Protein AF-A0A1D3DB61-F1 (afdb_monomer_lite)

Organism: NCBI:txid88456

pLDDT: mean 71.64, std 22.58, range [24.77, 98.19]

Sequence (279 aa):
MCCCFCPSLPCLPRSASSISVDPLRFVQEGCCLSSFFERIVVLTGSQTVAWHWGGGDPVEELVLQRRGDTPLTLKILFFLKHRLPTFGVFGSDVQTFGLPDLPELLRQHLLPPTPVVITHNLRLSGDWLESEHTYDFSLDCIDTTCSGSSNCSAISSAATACCVLGLESWLAAPHQHALSPAQQQKQLALNAEMDTLDSQLTLLLQQIHQRVAQMQLYSALAKDPKEFILKQLESCVPDHQRLLADESCLFEYQDSQRRASFYAKVDDAKCTEMPPLAA

Radius of gyration: 41.64 Å; chains: 1; bounding box: 74×62×134 Å

Structure (mmCIF, N/CA/C/O backbone):
data_AF-A0A1D3DB61-F1
#
_entry.id   AF-A0A1D3DB61-F1
#
loop_
_atom_site.group_PDB
_atom_site.id
_atom_site.type_symbol
_atom_site.label_atom_id
_atom_site.label_alt_id
_atom_site.label_comp_id
_atom_site.label_asym_id
_atom_site.label_entity_id
_atom_site.label_seq_id
_atom_site.pdbx_PDB_ins_code
_atom_site.Cartn_x
_atom_site.Cartn_y
_atom_site.Cartn_z
_atom_site.occupancy
_atom_site.B_iso_or_equiv
_atom_site.auth_seq_id
_atom_site.auth_comp_id
_atom_site.auth_asym_id
_atom_site.auth_atom_id
_atom_site.pdbx_PDB_model_num
ATOM 1 N N . MET A 1 1 ? -26.949 14.647 51.096 1.00 28.41 1 MET A N 1
ATOM 2 C CA . MET A 1 1 ? -26.240 14.792 52.383 1.00 28.41 1 MET A CA 1
ATOM 3 C C . MET A 1 1 ? -25.607 13.448 52.718 1.00 28.41 1 MET A C 1
ATOM 5 O O . MET A 1 1 ? -26.365 12.497 52.800 1.00 28.41 1 MET A O 1
ATOM 9 N N . CYS A 1 2 ? -24.265 13.424 52.798 1.00 25.41 2 CYS A N 1
ATOM 10 C CA . CYS A 1 2 ? -23.367 12.621 53.661 1.00 25.41 2 CYS A CA 1
ATOM 11 C C . CYS A 1 2 ? -23.649 11.108 53.883 1.00 25.41 2 CYS A C 1
ATOM 13 O O . CYS A 1 2 ? -24.760 10.744 54.224 1.00 25.41 2 CYS A O 1
ATOM 15 N N . CYS A 1 3 ? -22.708 10.155 53.783 1.00 25.17 3 CYS A N 1
ATOM 16 C CA . CYS A 1 3 ? -21.246 10.184 53.952 1.00 25.17 3 CYS A CA 1
ATOM 17 C C . CYS A 1 3 ? -20.552 9.050 53.167 1.00 25.17 3 CYS A C 1
ATOM 19 O O . CYS A 1 3 ? -21.015 7.912 53.174 1.00 25.17 3 CYS A O 1
ATOM 21 N N . CYS A 1 4 ? -19.376 9.353 52.612 1.00 28.62 4 CYS A N 1
ATOM 22 C CA . CYS A 1 4 ? -18.302 8.391 52.357 1.00 28.62 4 CYS A CA 1
ATOM 23 C C . CYS A 1 4 ? -17.537 8.136 53.665 1.00 28.62 4 CYS A C 1
ATOM 25 O O . CYS A 1 4 ? -17.252 9.107 54.360 1.00 28.62 4 CYS A O 1
ATOM 27 N N . PHE A 1 5 ? -17.141 6.894 53.966 1.00 25.20 5 PHE A N 1
ATOM 28 C CA . PHE A 1 5 ? -16.010 6.607 54.862 1.00 25.20 5 PHE A CA 1
ATOM 29 C C . PHE A 1 5 ? -15.436 5.201 54.603 1.00 25.20 5 PHE A C 1
ATOM 31 O O . PHE A 1 5 ? -16.050 4.184 54.906 1.00 25.20 5 PHE A O 1
ATOM 38 N N . CYS A 1 6 ? -14.225 5.173 54.057 1.00 29.52 6 CYS A N 1
ATOM 39 C CA . CYS A 1 6 ? -13.190 4.158 54.263 1.00 29.52 6 CYS A CA 1
ATOM 40 C C . CYS A 1 6 ? -11.899 4.978 54.420 1.00 29.52 6 CYS A C 1
ATOM 42 O O . CYS A 1 6 ? -11.745 5.937 53.656 1.00 29.52 6 CYS A O 1
ATOM 44 N N . PRO A 1 7 ? -11.012 4.698 55.397 1.00 39.03 7 PRO A N 1
ATOM 45 C CA . PRO A 1 7 ? -10.079 3.572 55.237 1.00 39.03 7 PRO A CA 1
ATOM 46 C C . PRO A 1 7 ? -9.562 2.934 56.551 1.00 39.03 7 PRO A C 1
ATOM 48 O O . PRO A 1 7 ? -9.529 3.576 57.597 1.00 39.03 7 PRO A O 1
ATOM 51 N N . SER A 1 8 ? -9.082 1.685 56.490 1.00 29.81 8 SER A N 1
ATOM 52 C CA . SER A 1 8 ? -7.768 1.242 57.023 1.00 29.81 8 SER A CA 1
ATOM 53 C C . SER A 1 8 ? -7.642 -0.292 57.046 1.00 29.81 8 SER A C 1
ATOM 55 O O . SER A 1 8 ? -8.418 -0.998 57.679 1.00 29.81 8 SER A O 1
ATOM 57 N N . LEU A 1 9 ? -6.625 -0.786 56.337 1.00 36.16 9 LEU A N 1
ATOM 58 C CA . LEU A 1 9 ? -6.024 -2.123 56.453 1.00 36.16 9 LEU A CA 1
ATOM 59 C C . LEU A 1 9 ? -4.902 -2.084 57.512 1.00 36.16 9 LEU A C 1
ATOM 61 O O . LEU A 1 9 ? -4.342 -1.007 57.739 1.00 36.16 9 LEU A O 1
ATOM 65 N N . PRO A 1 10 ? -4.518 -3.237 58.103 1.00 40.25 10 PRO A N 1
ATOM 66 C CA . PRO A 1 10 ? -3.197 -3.795 57.762 1.00 40.25 10 PRO A CA 1
ATOM 67 C C . PRO A 1 10 ? -3.080 -5.347 57.703 1.00 40.25 10 PRO A C 1
ATOM 69 O O . PRO A 1 10 ? -3.580 -6.062 58.561 1.00 40.25 10 PRO A O 1
ATOM 72 N N . CYS A 1 11 ? -2.339 -5.806 56.679 1.00 31.58 11 CYS A N 1
ATOM 73 C CA . CYS A 1 11 ? -1.291 -6.857 56.592 1.00 31.58 11 CYS A CA 1
ATOM 74 C C . CYS A 1 11 ? -1.447 -8.317 57.136 1.00 31.58 11 CYS A C 1
ATOM 76 O O . CYS A 1 11 ? -1.289 -8.528 58.330 1.00 31.58 11 CYS A O 1
ATOM 78 N N . LEU A 1 12 ? -1.537 -9.291 56.189 1.00 34.53 12 LEU A N 1
ATOM 79 C CA . LEU A 1 12 ? -0.715 -10.530 55.920 1.00 34.53 12 LEU A CA 1
ATOM 80 C C . LEU A 1 12 ? -0.407 -11.574 57.046 1.00 34.53 12 LEU A C 1
ATOM 82 O O . LEU A 1 12 ? -0.256 -11.165 58.189 1.00 34.53 12 LEU A O 1
ATOM 86 N N . PRO A 1 13 ? -0.206 -12.905 56.764 1.00 37.88 13 PRO A N 1
ATOM 87 C CA . PRO A 1 13 ? 0.648 -13.440 55.680 1.00 37.88 13 PRO A CA 1
ATOM 88 C C . PRO A 1 13 ? 0.227 -14.743 54.935 1.00 37.88 13 PRO A C 1
ATOM 90 O O . PRO A 1 13 ? -0.702 -15.457 55.294 1.00 37.88 13 PRO A O 1
ATOM 93 N N . ARG A 1 14 ? 1.010 -15.012 53.872 1.00 35.28 14 ARG A N 1
ATOM 94 C CA . ARG A 1 14 ? 1.163 -16.212 53.015 1.00 35.28 14 ARG A CA 1
ATOM 95 C C . ARG A 1 14 ? 0.829 -17.571 53.655 1.00 35.28 14 ARG A C 1
ATOM 97 O O . ARG A 1 14 ? 1.397 -17.920 54.685 1.00 35.28 14 ARG A O 1
ATOM 104 N N . SER A 1 15 ? 0.149 -18.424 52.883 1.00 33.03 15 SER A N 1
ATOM 105 C CA . SER A 1 15 ? 0.441 -19.863 52.862 1.00 33.03 15 SER A CA 1
ATOM 106 C C . SER A 1 15 ? 0.711 -20.310 51.425 1.00 33.03 15 SER A C 1
ATOM 108 O O . SER A 1 15 ? -0.022 -19.977 50.496 1.00 33.03 15 SER A O 1
ATOM 110 N N . ALA A 1 16 ? 1.848 -20.977 51.259 1.00 30.02 16 ALA A N 1
ATOM 111 C CA . ALA A 1 16 ? 2.237 -21.686 50.058 1.00 30.02 16 ALA A CA 1
ATOM 112 C C . ALA A 1 16 ? 1.655 -23.101 50.127 1.00 30.02 16 ALA A C 1
ATOM 114 O O . ALA A 1 16 ? 1.730 -23.740 51.176 1.00 30.02 16 ALA A O 1
ATOM 115 N N . SER A 1 17 ? 1.149 -23.609 49.010 1.00 33.19 17 SER A N 1
ATOM 116 C CA . SER A 1 17 ? 0.986 -25.044 48.795 1.00 33.19 17 SER A CA 1
ATOM 117 C C . SER A 1 17 ? 1.621 -25.419 47.460 1.00 33.19 17 SER A C 1
ATOM 119 O O . SER A 1 17 ? 1.396 -24.794 46.426 1.00 33.19 17 SER A O 1
ATOM 121 N N . SER A 1 18 ? 2.502 -26.412 47.528 1.00 28.56 18 SER A N 1
ATOM 122 C CA . SER A 1 18 ? 3.308 -26.929 46.431 1.00 28.56 18 SER A CA 1
ATOM 123 C C . SER A 1 18 ? 2.811 -28.313 45.994 1.00 28.56 18 SER A C 1
ATOM 125 O O . SER A 1 18 ? 2.742 -29.214 46.825 1.00 28.56 18 SER A O 1
ATOM 127 N N . ILE A 1 19 ? 2.599 -28.440 44.678 1.00 28.47 19 ILE A N 1
ATOM 128 C CA . ILE A 1 19 ? 2.886 -29.573 43.769 1.00 28.47 19 ILE A CA 1
ATOM 129 C C . ILE A 1 19 ? 2.005 -30.843 43.836 1.00 28.47 19 ILE A C 1
ATOM 131 O O . ILE A 1 19 ? 2.111 -31.660 44.742 1.00 28.47 19 ILE A O 1
ATOM 135 N N . SER A 1 20 ? 1.302 -31.097 42.723 1.00 24.77 20 SER A N 1
ATOM 136 C CA . SER A 1 20 ? 1.279 -32.400 42.039 1.00 24.77 20 SER A CA 1
ATOM 137 C C . SER A 1 20 ? 1.387 -32.162 40.529 1.00 24.77 20 SER A C 1
ATOM 139 O O . SER A 1 20 ? 0.818 -31.207 40.006 1.00 24.77 20 SER A O 1
ATOM 141 N N . VAL A 1 21 ? 2.185 -32.995 39.867 1.00 31.47 21 VAL A N 1
ATOM 142 C CA . VAL A 1 21 ? 2.639 -32.880 38.479 1.00 31.47 21 VAL A CA 1
ATOM 143 C C . VAL A 1 21 ? 1.750 -33.754 37.600 1.00 31.47 21 VAL A C 1
ATOM 145 O O . VAL A 1 21 ? 1.751 -34.966 37.781 1.00 31.47 21 VAL A O 1
ATOM 148 N N . ASP A 1 22 ? 1.067 -33.153 36.627 1.00 26.42 22 ASP A N 1
ATOM 149 C CA . ASP A 1 22 ? 0.618 -33.838 35.411 1.00 26.42 22 ASP A CA 1
ATOM 150 C C . ASP A 1 22 ? 1.367 -33.213 34.221 1.00 26.42 22 ASP A C 1
ATOM 152 O O . ASP A 1 22 ? 1.328 -31.988 34.051 1.00 26.42 22 ASP A O 1
ATOM 156 N N . PRO A 1 23 ? 2.096 -33.995 33.404 1.00 37.56 23 PRO A N 1
ATOM 157 C CA . PRO A 1 23 ? 2.808 -33.466 32.255 1.00 37.56 23 PRO A CA 1
ATOM 158 C C . PRO A 1 23 ? 1.846 -33.349 31.064 1.00 37.56 23 PRO A C 1
ATOM 160 O O . PRO A 1 23 ? 1.081 -34.268 30.787 1.00 37.56 23 PRO A O 1
ATOM 163 N N . LEU A 1 24 ? 1.965 -32.242 30.322 1.00 30.02 24 LEU A N 1
ATOM 164 C CA . LEU A 1 24 ? 1.211 -31.863 29.110 1.00 30.02 24 LEU A CA 1
ATOM 165 C C . LEU A 1 24 ? -0.055 -31.017 29.330 1.00 30.02 24 LEU A C 1
ATOM 167 O O . LEU A 1 24 ? -1.119 -31.290 28.780 1.00 30.02 24 LEU A O 1
ATOM 171 N N . ARG A 1 25 ? 0.091 -29.883 30.018 1.00 30.16 25 ARG A N 1
ATOM 172 C CA . ARG A 1 25 ? -0.643 -28.670 29.634 1.00 30.16 25 ARG A CA 1
ATOM 173 C C . ARG A 1 25 ? 0.356 -27.537 29.471 1.00 30.16 25 ARG A C 1
ATOM 175 O O . ARG A 1 25 ? 1.071 -27.203 30.409 1.00 30.16 25 ARG A O 1
ATOM 182 N N . PHE A 1 26 ? 0.423 -26.976 28.268 1.00 27.23 26 PHE A N 1
ATOM 183 C CA . PHE A 1 26 ? 1.049 -25.679 28.052 1.00 27.23 26 PHE A CA 1
ATOM 184 C C . PHE A 1 26 ? 0.261 -24.661 28.884 1.00 27.23 26 PHE A C 1
ATOM 186 O O . PHE A 1 26 ? -0.834 -24.256 28.505 1.00 27.23 26 PHE A O 1
ATOM 193 N N . VAL A 1 27 ? 0.775 -24.305 30.061 1.00 31.30 27 VAL A N 1
ATOM 194 C CA . VAL A 1 27 ? 0.292 -23.148 30.815 1.00 31.30 27 VAL A CA 1
ATOM 195 C C . VAL A 1 27 ? 0.851 -21.931 30.093 1.00 31.30 27 VAL A C 1
ATOM 197 O O . VAL A 1 27 ? 2.001 -21.551 30.291 1.00 31.30 27 VAL A O 1
ATOM 200 N N . GLN A 1 28 ? 0.063 -21.382 29.172 1.00 39.03 28 GLN A N 1
ATOM 201 C CA . GLN A 1 28 ? 0.363 -20.102 28.549 1.00 39.03 28 GLN A CA 1
ATOM 202 C C . GLN A 1 28 ? 0.063 -19.025 29.598 1.00 39.03 28 GLN A C 1
ATOM 204 O O . GLN A 1 28 ? -1.094 -18.759 29.918 1.00 39.03 28 GLN A O 1
ATOM 209 N N . GLU A 1 29 ? 1.110 -18.483 30.219 1.00 40.78 29 GLU A N 1
ATOM 210 C CA . GLU A 1 29 ? 0.988 -17.385 31.176 1.00 40.78 29 GLU A CA 1
ATOM 211 C C . GLU A 1 29 ? 0.271 -16.187 30.522 1.00 40.78 29 GLU A C 1
ATOM 213 O O . GLU A 1 29 ? 0.737 -15.636 29.526 1.00 40.78 29 GLU A O 1
ATOM 218 N N . GLY A 1 30 ? -0.863 -15.783 31.106 1.00 53.12 30 GLY A N 1
ATOM 219 C CA . GLY A 1 30 ? -1.390 -14.417 31.028 1.00 53.12 30 GLY A CA 1
ATOM 220 C C . GLY A 1 30 ? -2.004 -13.972 29.699 1.00 53.12 30 GLY A C 1
ATOM 221 O O . GLY A 1 30 ? -1.643 -12.917 29.179 1.00 53.12 30 GLY A O 1
ATOM 222 N N . CYS A 1 31 ? -2.961 -14.715 29.140 1.00 60.62 31 CYS A N 1
ATOM 223 C CA . CYS A 1 31 ? -3.739 -14.191 28.019 1.00 60.62 31 CYS A CA 1
ATOM 224 C C . CYS A 1 31 ? -4.863 -13.256 28.505 1.00 60.62 31 CYS A C 1
ATOM 226 O O . CYS A 1 31 ? -5.886 -13.705 29.014 1.00 60.62 31 CYS A O 1
ATOM 228 N N . CYS A 1 32 ? -4.685 -11.948 28.331 1.00 80.12 32 CYS A N 1
ATOM 229 C CA . CYS A 1 32 ? -5.669 -10.935 28.722 1.00 80.12 32 CYS A CA 1
ATOM 230 C C . CYS A 1 32 ? -6.817 -10.829 27.695 1.00 80.12 32 CYS A C 1
ATOM 232 O O . CYS A 1 32 ? -6.616 -11.094 26.508 1.00 80.12 32 CYS A O 1
ATOM 234 N N . LEU A 1 33 ? -8.011 -10.375 28.101 1.00 80.38 33 LEU A N 1
ATOM 235 C CA . LEU A 1 33 ? -9.154 -10.170 27.189 1.00 80.38 33 LEU A CA 1
ATOM 236 C C . LEU A 1 33 ? -8.797 -9.242 26.022 1.00 80.38 33 LEU A C 1
ATOM 238 O O . LEU A 1 33 ? -9.210 -9.474 24.884 1.00 80.38 33 LEU A O 1
ATOM 242 N N . SER A 1 34 ? -7.981 -8.222 26.292 1.00 80.62 34 SER A N 1
ATOM 243 C CA . SER A 1 34 ? -7.477 -7.270 25.294 1.00 80.62 34 SER A CA 1
ATOM 244 C C . SER A 1 34 ? -6.553 -7.883 24.235 1.00 80.62 34 SER A C 1
ATOM 246 O O . SER A 1 34 ? -6.297 -7.254 23.203 1.00 80.62 34 SER A O 1
ATOM 248 N N . SER A 1 35 ? -6.054 -9.102 24.456 1.00 82.12 35 SER A N 1
ATOM 249 C CA . SER A 1 35 ? -5.249 -9.832 23.475 1.00 82.12 35 SER A CA 1
ATOM 250 C C . SER A 1 35 ? -6.108 -10.429 22.361 1.00 82.12 35 SER A C 1
ATOM 252 O O . SER A 1 35 ? -5.662 -10.475 21.215 1.00 82.12 35 SER A O 1
ATOM 254 N N . PHE A 1 36 ? -7.343 -10.831 22.672 1.00 83.69 36 PHE A N 1
ATOM 255 C CA . PHE A 1 36 ? -8.209 -11.567 21.746 1.00 83.69 36 PHE A CA 1
ATOM 256 C C . PHE A 1 36 ? -9.349 -10.737 21.179 1.00 83.69 36 PHE A C 1
ATOM 258 O O . PHE A 1 36 ? -9.729 -10.928 20.024 1.00 83.69 36 PHE A O 1
ATOM 265 N N . PHE A 1 37 ? -9.902 -9.823 21.974 1.00 87.75 37 PHE A N 1
ATOM 266 C CA . PHE A 1 37 ? -11.098 -9.083 21.604 1.00 87.75 37 PHE A CA 1
ATOM 267 C C . PHE A 1 37 ? -10.766 -7.624 21.322 1.00 87.75 37 PHE A C 1
ATOM 269 O O . PHE A 1 37 ? -10.153 -6.928 22.128 1.00 87.75 37 PHE A O 1
ATOM 276 N N . GLU A 1 38 ? -11.209 -7.150 20.164 1.00 88.44 38 GLU A N 1
ATOM 277 C CA . GLU A 1 38 ? -11.140 -5.738 19.797 1.00 88.44 38 GLU A CA 1
ATOM 278 C C . GLU A 1 38 ? -12.285 -4.954 20.444 1.00 88.44 38 GLU A C 1
ATOM 280 O O . GLU A 1 38 ? -12.107 -3.832 20.925 1.00 88.44 38 GLU A O 1
ATOM 285 N N . ARG A 1 39 ? -13.470 -5.571 20.486 1.00 92.62 39 ARG A N 1
ATOM 286 C CA . ARG A 1 39 ? -14.687 -4.954 21.005 1.00 92.62 39 ARG A CA 1
ATOM 287 C C . ARG A 1 39 ? -15.593 -6.002 21.641 1.00 92.62 39 ARG A C 1
ATOM 289 O O . ARG A 1 39 ? -15.758 -7.095 21.109 1.00 92.62 39 ARG A O 1
ATOM 296 N N . ILE A 1 40 ? -16.234 -5.647 22.748 1.00 93.81 40 ILE A N 1
ATOM 297 C CA . ILE A 1 40 ? -17.274 -6.456 23.392 1.00 93.81 40 ILE A CA 1
ATOM 298 C C . ILE A 1 40 ? -18.519 -5.586 23.508 1.00 93.81 40 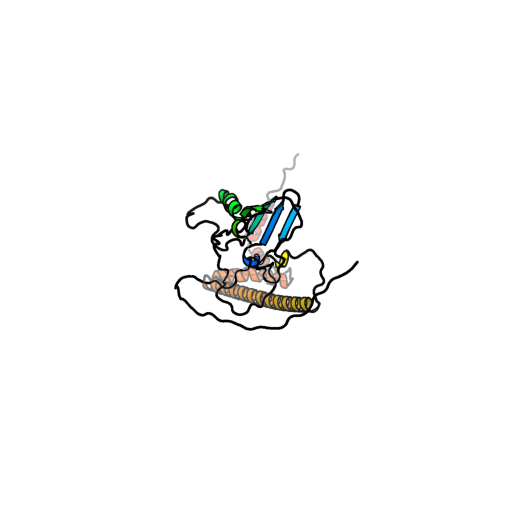ILE A C 1
ATOM 300 O O . ILE A 1 40 ? -18.458 -4.480 24.040 1.00 93.81 40 ILE A O 1
ATOM 304 N N . VAL A 1 41 ? -19.650 -6.058 22.989 1.00 96.06 41 VAL A N 1
ATOM 305 C CA . VAL A 1 41 ? -20.919 -5.323 23.035 1.00 96.06 41 VAL A CA 1
ATOM 306 C C . VAL A 1 41 ? -21.949 -6.142 23.790 1.00 96.06 41 VAL A C 1
ATOM 308 O O . VAL A 1 41 ? -22.264 -7.261 23.403 1.00 96.06 41 VAL A O 1
ATOM 311 N N . VAL A 1 42 ? -22.504 -5.571 24.851 1.00 96.19 42 VAL A N 1
ATOM 312 C CA . VAL A 1 42 ? -23.597 -6.155 25.624 1.00 96.19 42 VAL A CA 1
ATOM 313 C C . VAL A 1 42 ? -24.879 -5.418 25.274 1.00 96.19 42 VAL A C 1
ATOM 315 O O . VAL A 1 42 ? -25.048 -4.233 25.570 1.00 96.19 42 VAL A O 1
ATOM 318 N N . LEU A 1 43 ? -25.785 -6.136 24.623 1.00 96.00 43 LEU A N 1
ATOM 319 C CA . LEU A 1 43 ? -27.111 -5.666 24.270 1.00 96.00 43 LEU A CA 1
ATOM 320 C C . LEU A 1 43 ? -28.117 -6.153 25.300 1.00 96.00 43 LEU A C 1
ATOM 322 O O . LEU A 1 43 ? -28.206 -7.338 25.628 1.00 96.00 43 LEU A O 1
ATOM 326 N N . THR A 1 44 ? -28.930 -5.215 25.746 1.00 92.44 44 THR A N 1
ATOM 327 C CA . THR A 1 44 ? -30.141 -5.451 26.517 1.00 92.44 44 THR A CA 1
ATOM 328 C C . THR A 1 44 ? -31.316 -4.901 25.718 1.00 92.44 44 THR A C 1
ATOM 330 O O . THR A 1 44 ? -31.119 -4.059 24.843 1.00 92.44 44 THR A O 1
ATOM 333 N N . GLY A 1 45 ? -32.547 -5.335 26.004 1.00 88.06 45 GLY A N 1
ATOM 334 C CA . GLY A 1 45 ? -33.723 -4.890 25.241 1.00 88.06 45 GLY A CA 1
ATOM 335 C C . GLY A 1 45 ? -33.895 -3.364 25.131 1.00 88.06 45 GLY A C 1
ATOM 336 O O . GLY A 1 45 ? -34.540 -2.904 24.196 1.00 88.06 45 GLY A O 1
ATOM 337 N N . SER A 1 46 ? -33.309 -2.581 26.045 1.00 89.50 46 SER A N 1
ATOM 338 C CA . SER A 1 46 ? -33.405 -1.113 26.070 1.00 89.50 46 SER A CA 1
ATOM 339 C C . SER A 1 46 ? -32.067 -0.366 26.088 1.00 89.50 46 SER A C 1
ATOM 341 O O . SER A 1 46 ? -32.051 0.843 25.873 1.00 89.50 46 SER A O 1
ATOM 343 N N . GLN A 1 47 ? -30.947 -1.037 26.362 1.00 92.94 47 GLN A N 1
ATOM 344 C CA . GLN A 1 47 ? -29.634 -0.404 26.537 1.00 92.94 47 GLN A CA 1
ATOM 345 C C . GLN A 1 47 ? -28.543 -1.190 25.819 1.00 92.94 47 GLN A C 1
ATOM 347 O O . GLN A 1 47 ? -28.587 -2.418 25.746 1.00 92.94 47 GLN A O 1
ATOM 352 N N . THR A 1 48 ? -27.533 -0.475 25.339 1.00 95.38 48 THR A N 1
ATOM 353 C CA . THR A 1 48 ? -26.334 -1.051 24.729 1.00 95.38 48 THR A CA 1
ATOM 354 C C . THR A 1 48 ? -25.116 -0.545 25.479 1.00 95.38 48 THR A C 1
ATOM 356 O O . THR A 1 48 ? -24.959 0.662 25.652 1.00 95.38 48 THR A O 1
ATOM 359 N N . VAL A 1 49 ? -24.256 -1.463 25.911 1.00 95.50 49 VAL A N 1
ATOM 360 C CA . VAL A 1 49 ? -22.954 -1.149 26.500 1.00 95.50 49 VAL A CA 1
ATOM 361 C C . VAL A 1 49 ? -21.885 -1.706 25.576 1.00 95.50 49 VAL A C 1
ATOM 363 O O . VAL A 1 49 ? -21.933 -2.878 25.217 1.00 95.50 49 VAL A O 1
ATOM 366 N N . ALA A 1 50 ? -20.932 -0.874 25.172 1.00 94.88 50 ALA A N 1
ATOM 367 C CA . ALA A 1 50 ? -19.831 -1.284 24.314 1.00 94.88 50 ALA A CA 1
ATOM 368 C C . ALA A 1 50 ? -18.501 -0.988 25.006 1.00 94.88 50 ALA A C 1
ATOM 370 O O . ALA A 1 50 ? -18.245 0.141 25.418 1.00 94.88 50 ALA A O 1
ATOM 371 N N . TRP A 1 51 ? -17.661 -2.010 25.108 1.00 94.19 51 TRP A N 1
ATOM 372 C CA . TRP A 1 51 ? -16.259 -1.893 25.470 1.00 94.19 51 TRP A CA 1
ATOM 373 C C . TRP A 1 51 ? -15.418 -2.002 24.202 1.00 94.19 51 TRP A C 1
ATOM 375 O O . TRP A 1 51 ? -15.642 -2.899 23.389 1.00 94.19 51 TRP A O 1
ATOM 385 N N . HIS A 1 52 ? -14.465 -1.092 24.034 1.00 90.69 52 HIS A N 1
ATOM 386 C CA . HIS A 1 52 ? -13.529 -1.080 22.916 1.00 90.69 52 HIS A CA 1
ATOM 387 C C . HIS A 1 52 ? -12.107 -1.039 23.460 1.00 90.69 52 HIS A C 1
ATOM 389 O O . HIS A 1 52 ? -11.817 -0.272 24.381 1.00 90.69 52 HIS A O 1
ATOM 395 N N . TRP A 1 53 ? -11.209 -1.816 22.864 1.00 85.81 53 TRP A N 1
ATOM 396 C CA . TRP A 1 53 ? -9.798 -1.737 23.200 1.00 85.81 53 TRP A CA 1
ATOM 397 C C . TRP A 1 53 ? -9.191 -0.419 22.696 1.00 85.81 53 TRP A C 1
ATOM 399 O O . TRP A 1 53 ? -9.148 -0.169 21.495 1.00 85.81 53 TRP A O 1
ATOM 409 N N . GLY A 1 54 ? -8.742 0.444 23.610 1.00 81.31 54 GLY A N 1
ATOM 410 C CA . GLY A 1 54 ? -8.187 1.768 23.291 1.00 81.31 54 GLY A CA 1
ATOM 411 C C . GLY A 1 54 ? -6.656 1.855 23.260 1.00 81.31 54 GLY A C 1
ATOM 412 O O . GLY A 1 54 ? -6.133 2.955 23.123 1.00 81.31 54 GLY A O 1
ATOM 413 N N . GLY A 1 55 ? -5.935 0.737 23.416 1.00 74.50 55 GLY A N 1
ATOM 414 C CA . GLY A 1 55 ? -4.464 0.731 23.445 1.00 74.50 55 GLY A CA 1
ATOM 415 C C . GLY A 1 55 ? -3.843 1.087 24.803 1.00 74.50 55 GLY A C 1
ATOM 416 O O . GLY A 1 55 ? -2.928 1.904 24.854 1.00 74.50 55 GLY A O 1
ATOM 417 N N . GLY A 1 56 ? -4.337 0.485 25.893 1.00 77.00 56 GLY A N 1
ATOM 418 C CA . GLY A 1 56 ? -3.858 0.710 27.266 1.00 77.00 56 GLY A CA 1
ATOM 419 C C . GLY A 1 56 ? -3.175 -0.506 27.903 1.00 77.00 56 GLY A C 1
ATOM 420 O O . GLY A 1 56 ? -2.623 -1.357 27.203 1.00 77.00 56 GLY A O 1
ATOM 421 N N . ASP A 1 57 ? -3.234 -0.579 29.234 1.00 78.50 57 ASP A N 1
ATOM 422 C CA . ASP A 1 57 ? -2.811 -1.750 30.007 1.00 78.50 57 ASP A CA 1
ATOM 423 C C . ASP A 1 57 ? -3.743 -2.945 29.754 1.00 78.50 57 ASP A C 1
ATOM 425 O O . ASP A 1 57 ? -4.938 -2.750 29.497 1.00 78.50 57 ASP A O 1
ATOM 429 N N . PRO A 1 58 ? -3.221 -4.183 29.795 1.00 84.00 58 PRO A N 1
ATOM 430 C CA . PRO A 1 58 ? -4.022 -5.372 29.561 1.00 84.00 58 PRO A CA 1
ATOM 431 C C . PRO A 1 58 ? -5.226 -5.444 30.504 1.00 84.00 58 PRO A C 1
ATOM 433 O O . PRO A 1 58 ? -5.103 -5.257 31.712 1.00 84.00 58 PRO A O 1
ATOM 436 N N . VAL A 1 59 ? -6.393 -5.745 29.938 1.00 85.06 59 VAL A N 1
ATOM 437 C CA . VAL A 1 59 ? -7.630 -5.936 30.703 1.00 85.06 59 VAL A CA 1
ATOM 438 C C . VAL A 1 59 ? -7.908 -7.428 30.775 1.00 85.06 59 VAL A C 1
ATOM 440 O O . VAL A 1 59 ? -8.028 -8.076 29.738 1.00 85.06 59 VAL A O 1
ATOM 443 N N . GLU A 1 60 ? -7.997 -7.972 31.985 1.00 87.56 60 GLU A N 1
ATOM 444 C CA . GLU A 1 60 ? -8.282 -9.395 32.224 1.00 87.56 60 GLU A CA 1
ATOM 445 C C . GLU A 1 60 ? -9.768 -9.666 32.477 1.00 87.56 60 GLU A C 1
ATOM 447 O O . GLU A 1 60 ? -10.257 -10.741 32.148 1.00 87.56 60 GLU A O 1
ATOM 452 N N . GLU A 1 61 ? -10.503 -8.682 33.002 1.00 88.62 61 GLU A N 1
ATOM 453 C CA . GLU A 1 61 ? -11.904 -8.841 33.389 1.00 88.62 61 GLU A CA 1
ATOM 454 C C . GLU A 1 61 ? -12.739 -7.615 32.996 1.00 88.62 61 GLU A C 1
ATOM 456 O O . GLU A 1 61 ? -12.308 -6.468 33.144 1.00 88.62 61 GLU A O 1
ATOM 461 N N . LEU A 1 62 ? -13.962 -7.858 32.513 1.00 89.12 62 LEU A N 1
ATOM 462 C CA . LEU A 1 62 ? -14.964 -6.826 32.260 1.00 89.12 62 LEU A CA 1
ATOM 463 C C . LEU A 1 62 ? -16.146 -7.011 33.218 1.00 89.12 62 LEU A C 1
ATOM 465 O O . LEU A 1 62 ? -16.981 -7.892 33.024 1.00 89.12 62 LEU A O 1
ATOM 469 N N . VAL A 1 63 ? -16.244 -6.136 34.219 1.00 91.19 63 VAL A N 1
ATOM 470 C CA . VAL A 1 63 ? -17.322 -6.169 35.216 1.00 91.19 63 VAL A CA 1
ATOM 471 C C . VAL A 1 63 ? -18.401 -5.146 34.866 1.00 91.19 63 VAL A C 1
ATOM 473 O O . VAL A 1 63 ? -18.135 -3.949 34.755 1.00 91.19 63 VAL A O 1
ATOM 476 N N . LEU A 1 64 ? -19.644 -5.612 34.733 1.00 90.69 64 LEU A N 1
ATOM 477 C CA . LEU A 1 64 ? -20.815 -4.770 34.489 1.00 90.69 64 LEU A CA 1
ATOM 478 C C . LEU A 1 64 ? -21.762 -4.841 35.684 1.00 90.69 64 LEU A C 1
ATOM 480 O O . LEU A 1 64 ? -22.313 -5.895 35.991 1.00 90.69 64 LEU A O 1
ATOM 484 N N . GLN A 1 65 ? -21.986 -3.703 36.339 1.00 90.75 65 GLN A N 1
ATOM 485 C CA . GLN A 1 65 ? -22.926 -3.594 37.452 1.00 90.75 65 GLN A CA 1
ATOM 486 C C . GLN A 1 65 ? -24.152 -2.784 37.032 1.00 90.75 65 GLN A C 1
ATOM 488 O O . GLN A 1 65 ? -24.037 -1.679 36.502 1.00 90.75 65 GLN A O 1
ATOM 493 N N . ARG A 1 66 ? -25.344 -3.328 37.295 1.00 86.56 66 ARG A N 1
ATOM 494 C CA . ARG A 1 66 ? -26.629 -2.668 37.036 1.00 86.56 66 ARG A CA 1
ATOM 495 C C . ARG A 1 66 ? -27.491 -2.703 38.289 1.00 86.56 66 ARG A C 1
ATOM 497 O O . ARG A 1 66 ? -27.517 -3.699 39.002 1.00 86.56 66 ARG A O 1
ATOM 504 N N . ARG A 1 67 ? -28.275 -1.645 38.503 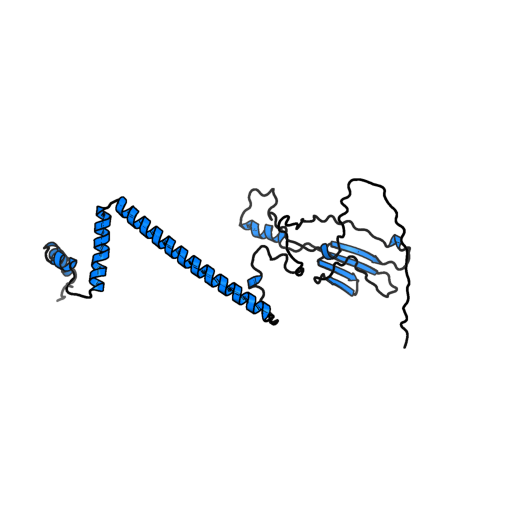1.00 91.25 67 ARG A N 1
ATOM 505 C CA . ARG A 1 67 ? -29.373 -1.638 39.472 1.00 91.25 67 ARG A CA 1
ATOM 506 C C . ARG A 1 67 ? -30.688 -1.952 38.759 1.00 91.25 67 ARG A C 1
ATOM 508 O O . ARG A 1 67 ? -31.067 -1.238 37.836 1.00 91.25 67 ARG A O 1
ATOM 515 N N . GLY A 1 68 ? -31.371 -3.012 39.173 1.00 88.25 68 GLY A N 1
ATOM 516 C CA . GLY A 1 68 ? -32.682 -3.388 38.648 1.00 88.25 68 GLY A CA 1
ATOM 517 C C . GLY A 1 68 ? -33.213 -4.649 39.321 1.00 88.25 68 GLY A C 1
ATOM 518 O O . GLY A 1 68 ? -32.440 -5.446 39.838 1.00 88.25 68 GLY A O 1
ATOM 519 N N . ASP A 1 69 ? -34.528 -4.803 39.303 1.00 91.88 69 ASP A N 1
ATOM 520 C CA . ASP A 1 69 ? -35.314 -5.845 39.975 1.00 91.88 69 ASP A CA 1
ATOM 521 C C . ASP A 1 69 ? -36.092 -6.723 38.983 1.00 91.88 69 ASP A C 1
ATOM 523 O O . ASP A 1 69 ? -36.979 -7.483 39.362 1.00 91.88 69 ASP A O 1
ATOM 527 N N . THR A 1 70 ? -35.747 -6.638 37.697 1.00 92.31 70 THR A N 1
ATOM 528 C CA . THR A 1 70 ? -36.352 -7.432 36.624 1.00 92.31 70 THR A CA 1
ATOM 529 C C . THR A 1 70 ? -35.318 -8.357 35.976 1.00 92.31 70 THR A C 1
ATOM 531 O O . THR A 1 70 ? -34.201 -7.903 35.686 1.00 92.31 70 THR A O 1
ATOM 534 N N . PRO A 1 71 ? -35.660 -9.644 35.750 1.00 90.88 71 PRO A N 1
ATOM 535 C CA . PRO A 1 71 ? -34.799 -10.564 35.019 1.00 90.88 71 PRO A CA 1
ATOM 536 C C . PRO A 1 71 ? -34.658 -10.093 33.571 1.00 90.88 71 PRO A C 1
ATOM 538 O O . PRO A 1 71 ? -35.556 -9.454 33.016 1.00 90.88 71 PRO A O 1
ATOM 541 N N . LEU A 1 72 ? -33.513 -10.380 32.959 1.00 93.00 72 LEU A N 1
ATOM 542 C CA . LEU A 1 72 ? -33.145 -9.775 31.683 1.00 93.00 72 LEU A CA 1
ATOM 543 C C . LEU A 1 72 ? -32.350 -10.749 30.822 1.00 93.00 72 LEU A C 1
ATOM 545 O O . LEU A 1 72 ? -31.382 -11.346 31.282 1.00 93.00 72 LEU A O 1
ATOM 549 N N . THR A 1 73 ? -32.708 -10.847 29.548 1.00 94.06 73 THR A N 1
ATOM 550 C CA . THR A 1 73 ? -31.905 -11.566 28.559 1.00 94.06 73 THR A CA 1
ATOM 551 C C . THR A 1 73 ? -30.880 -10.617 27.943 1.00 94.06 73 THR A C 1
ATOM 553 O O . THR A 1 73 ? -31.237 -9.621 27.310 1.00 94.06 73 THR A O 1
ATOM 556 N N . LEU A 1 74 ? -29.605 -10.932 28.137 1.00 94.81 74 LEU A N 1
ATOM 557 C CA . LEU A 1 74 ? -28.459 -10.268 27.536 1.00 94.81 74 LEU A CA 1
ATOM 558 C C . LEU A 1 74 ? -28.070 -10.967 26.237 1.00 94.81 74 LEU A C 1
ATOM 560 O O . LEU A 1 74 ? -28.012 -12.195 26.179 1.00 94.81 74 LEU A O 1
ATOM 564 N N . LYS A 1 75 ? -27.719 -10.183 25.218 1.00 96.81 75 LYS A N 1
ATOM 565 C CA . LYS A 1 75 ? -26.956 -10.668 24.064 1.00 96.81 75 LYS A CA 1
ATOM 566 C C . LYS A 1 75 ? -25.570 -10.048 24.101 1.00 96.81 75 LYS A C 1
ATOM 568 O O . LYS A 1 75 ? -25.441 -8.831 24.018 1.00 96.81 75 LYS A O 1
ATOM 573 N N . ILE A 1 76 ? -24.549 -10.879 24.233 1.00 95.94 76 ILE A N 1
ATOM 574 C CA . ILE A 1 76 ? -23.151 -10.472 24.310 1.00 95.94 76 ILE A CA 1
ATOM 575 C C . ILE A 1 76 ? -22.499 -10.799 22.969 1.00 95.94 76 ILE A C 1
ATOM 577 O O . ILE A 1 76 ? -22.565 -11.936 22.510 1.00 95.94 76 ILE A O 1
ATOM 581 N N . LEU A 1 77 ? -21.907 -9.795 22.331 1.00 96.06 77 LEU A N 1
ATOM 582 C CA . LEU A 1 77 ? -21.204 -9.914 21.063 1.00 96.06 77 LEU A CA 1
ATOM 583 C C . LEU A 1 77 ? -19.714 -9.700 21.296 1.00 96.06 77 LEU A C 1
ATOM 585 O O . LEU A 1 77 ? -19.300 -8.617 21.715 1.00 96.06 77 LEU A O 1
ATOM 589 N N . PHE A 1 78 ? -18.921 -10.711 20.974 1.00 93.69 78 PHE A N 1
ATOM 590 C CA . PHE A 1 78 ? -17.467 -10.669 21.033 1.00 93.69 78 PHE A CA 1
ATOM 591 C C . PHE A 1 78 ? -16.907 -10.450 19.630 1.00 93.69 78 PHE A C 1
ATOM 593 O O . PHE A 1 78 ? -17.060 -11.297 18.750 1.00 93.69 78 PHE A O 1
ATOM 600 N N . PHE A 1 79 ? -16.261 -9.308 19.412 1.00 91.75 79 PHE A N 1
ATOM 601 C CA . PHE A 1 79 ? -15.541 -9.014 18.179 1.00 9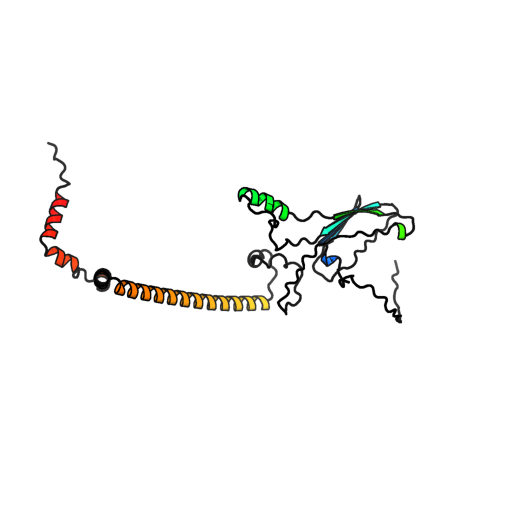1.75 79 PHE A CA 1
ATOM 602 C C . PHE A 1 79 ? -14.082 -9.409 18.377 1.00 91.75 79 PHE A C 1
ATOM 604 O O . PHE A 1 79 ? -13.356 -8.779 19.150 1.00 91.75 79 PHE A O 1
ATOM 611 N N . LEU A 1 80 ? -13.678 -10.478 17.698 1.00 87.94 80 LEU A N 1
ATOM 612 C CA . LEU A 1 80 ? -12.301 -10.952 17.697 1.00 87.94 80 LEU A CA 1
ATOM 613 C C . LEU A 1 80 ? -11.410 -9.942 16.981 1.00 87.94 80 LEU A C 1
ATOM 615 O O . LEU A 1 80 ? -11.792 -9.378 15.956 1.00 87.94 80 LEU A O 1
ATOM 619 N N . LYS A 1 81 ? -10.207 -9.746 17.513 1.00 80.88 81 LYS A N 1
ATOM 620 C CA . LYS A 1 81 ? -9.176 -8.923 16.898 1.00 80.88 81 LYS A CA 1
ATOM 621 C C . LYS A 1 81 ? -8.698 -9.612 15.627 1.00 80.88 81 LYS A C 1
ATOM 623 O O . LYS A 1 81 ? -7.851 -10.503 15.663 1.00 80.88 81 LYS A O 1
ATOM 628 N N . HIS A 1 82 ? -9.268 -9.220 14.495 1.00 70.94 82 HIS A N 1
ATOM 629 C CA . HIS A 1 82 ? -8.904 -9.816 13.224 1.00 70.94 82 HIS A CA 1
ATOM 630 C C . HIS A 1 82 ? -7.549 -9.286 12.768 1.00 70.94 82 HIS A C 1
ATOM 632 O O . HIS A 1 82 ? -7.398 -8.113 12.431 1.00 70.94 82 HIS A O 1
ATOM 638 N N . ARG A 1 83 ? -6.553 -10.168 12.730 1.00 66.75 83 ARG A N 1
ATOM 639 C CA . ARG A 1 83 ? -5.374 -9.964 11.893 1.00 66.75 83 ARG A CA 1
ATOM 640 C C . ARG A 1 83 ? -5.576 -10.762 10.619 1.00 66.75 83 ARG A C 1
ATOM 642 O O . ARG A 1 83 ? -5.868 -11.955 10.694 1.00 66.75 83 ARG A O 1
ATOM 649 N N . LEU A 1 84 ? -5.454 -10.097 9.474 1.00 60.66 84 LEU A N 1
ATOM 650 C CA . LEU A 1 84 ? -5.408 -10.795 8.197 1.00 60.66 84 LEU A CA 1
ATOM 651 C C . LEU A 1 84 ? -4.209 -11.753 8.247 1.00 60.66 84 LEU A C 1
ATOM 653 O O . LEU A 1 84 ? -3.106 -11.307 8.588 1.00 60.66 84 LEU A O 1
ATOM 657 N N . PRO A 1 85 ? -4.406 -13.052 7.980 1.00 57.06 85 PRO A N 1
ATOM 658 C CA . PRO A 1 85 ? -3.292 -13.979 7.913 1.00 57.06 85 PRO A CA 1
ATOM 659 C C . PRO A 1 85 ? -2.298 -13.489 6.856 1.00 57.06 85 PRO A C 1
ATOM 661 O O . PRO A 1 85 ? -2.677 -13.123 5.747 1.00 57.06 85 PRO A O 1
ATOM 664 N N . THR A 1 86 ? -1.013 -13.465 7.205 1.00 56.50 86 THR A N 1
ATOM 665 C CA . THR A 1 86 ? 0.077 -13.119 6.278 1.00 56.50 86 THR A CA 1
ATOM 666 C C . THR A 1 86 ? 0.471 -14.289 5.369 1.00 56.50 86 THR A C 1
ATOM 668 O O . THR A 1 86 ? 1.369 -14.148 4.541 1.00 56.50 86 THR A O 1
ATOM 671 N N . PHE A 1 87 ? -0.185 -15.444 5.512 1.00 55.38 87 PHE A N 1
ATOM 672 C CA . PHE A 1 87 ? 0.031 -16.639 4.700 1.00 55.38 87 PHE A CA 1
ATOM 673 C C . PHE A 1 87 ? -1.002 -16.763 3.573 1.00 55.38 87 PHE A C 1
ATOM 675 O O . PHE A 1 87 ? -2.045 -16.113 3.597 1.00 55.38 87 PHE A O 1
ATOM 682 N N . GLY A 1 88 ? -0.660 -17.574 2.565 1.00 56.47 88 GLY A N 1
ATOM 683 C CA . GLY A 1 88 ? -1.347 -17.693 1.278 1.00 56.47 88 GLY A CA 1
ATOM 684 C C . GLY A 1 88 ? -2.870 -17.628 1.377 1.00 56.47 88 GLY A C 1
ATOM 685 O O . GLY A 1 88 ? -3.506 -18.537 1.896 1.00 56.47 88 GLY A O 1
ATOM 686 N N . VAL A 1 89 ? -3.435 -16.545 0.837 1.00 59.38 89 VAL A N 1
ATOM 687 C CA . VAL A 1 89 ? -4.885 -16.278 0.775 1.00 59.38 89 VAL A CA 1
ATOM 688 C C . VAL A 1 89 ? -5.628 -17.362 -0.018 1.00 59.38 89 VAL A C 1
ATOM 690 O O . VAL A 1 89 ? -6.827 -17.553 0.142 1.00 59.38 89 VAL A O 1
ATOM 693 N N . PHE A 1 90 ? -4.905 -18.111 -0.848 1.00 62.47 90 PHE A N 1
ATOM 694 C CA . PHE A 1 90 ? -5.412 -19.269 -1.567 1.00 62.47 90 PHE A CA 1
ATOM 695 C C . PHE A 1 90 ? -4.963 -20.518 -0.815 1.00 62.47 90 PHE A C 1
ATOM 697 O O . PHE A 1 90 ? -3.762 -20.729 -0.636 1.00 62.47 90 PHE A O 1
ATOM 704 N N . GLY A 1 91 ? -5.927 -21.315 -0.348 1.00 60.59 91 GLY A N 1
ATOM 705 C CA . GLY A 1 91 ? -5.650 -22.571 0.346 1.00 60.59 91 GLY A CA 1
ATOM 706 C C . GLY A 1 91 ? -4.681 -23.455 -0.444 1.00 60.59 91 GLY A C 1
ATOM 707 O O . GLY A 1 91 ? -4.625 -23.391 -1.673 1.00 60.59 91 GLY A O 1
ATOM 708 N N . SER A 1 92 ? -3.938 -24.305 0.264 1.00 59.12 92 SER A N 1
ATOM 709 C CA . SER A 1 92 ? -2.918 -25.214 -0.288 1.00 59.12 92 SER A CA 1
ATOM 710 C C . SER A 1 92 ? -3.411 -26.147 -1.405 1.00 59.12 92 SER A C 1
ATOM 712 O O . SER A 1 92 ? -2.593 -26.752 -2.094 1.00 59.12 92 SER A O 1
ATOM 714 N N . ASP A 1 93 ? -4.726 -26.229 -1.610 1.00 59.06 93 ASP A N 1
ATOM 715 C CA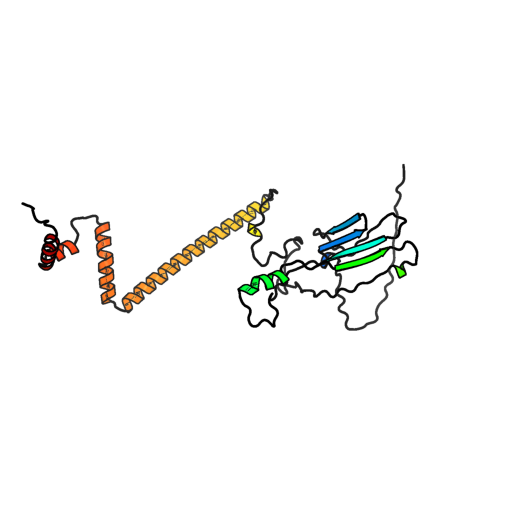 . ASP A 1 93 ? -5.381 -27.122 -2.564 1.00 59.06 93 ASP A CA 1
ATOM 716 C C . ASP A 1 93 ? -5.768 -26.448 -3.895 1.00 59.06 93 ASP A C 1
ATOM 718 O O . ASP A 1 93 ? -6.257 -27.118 -4.807 1.00 59.06 93 ASP A O 1
ATOM 722 N N . VAL A 1 94 ? -5.542 -25.138 -4.066 1.00 61.84 94 VAL A N 1
ATOM 723 C CA . VAL A 1 94 ? -5.877 -24.439 -5.321 1.00 61.84 94 VAL A CA 1
ATOM 724 C C . VAL A 1 94 ? -4.685 -24.466 -6.284 1.00 61.84 94 VAL A C 1
ATOM 726 O O . VAL A 1 94 ? -3.833 -23.582 -6.263 1.00 61.84 94 VAL A O 1
ATOM 729 N N . GLN A 1 95 ? -4.621 -25.473 -7.162 1.00 62.62 95 GLN A N 1
ATOM 730 C CA . GLN A 1 95 ? -3.538 -25.575 -8.159 1.00 62.62 95 GLN A CA 1
ATOM 731 C C . GLN A 1 95 ? -3.661 -24.568 -9.314 1.00 62.62 95 GLN A C 1
ATOM 733 O O . GLN A 1 95 ? -2.650 -24.150 -9.874 1.00 62.62 95 GLN A O 1
ATOM 738 N N . THR A 1 96 ? -4.880 -24.160 -9.673 1.00 70.31 96 THR A N 1
ATOM 739 C CA . THR A 1 96 ? -5.145 -23.182 -10.740 1.00 70.31 96 THR A CA 1
ATOM 740 C C . THR A 1 96 ? -6.460 -22.458 -10.469 1.00 70.31 96 THR A C 1
ATOM 742 O O . THR A 1 96 ? -7.471 -23.120 -10.238 1.00 70.31 96 THR A O 1
ATOM 745 N N . PHE A 1 97 ? -6.481 -21.129 -10.558 1.00 75.31 97 PHE A N 1
ATOM 746 C CA . PHE A 1 97 ? -7.715 -20.337 -10.583 1.00 75.31 97 PHE A CA 1
ATOM 747 C C . PHE A 1 97 ? -7.665 -19.307 -11.716 1.00 75.31 97 PHE A C 1
ATOM 749 O O . PHE A 1 97 ? -6.588 -18.886 -12.146 1.00 75.31 97 PHE A O 1
ATOM 756 N N . GLY A 1 98 ? -8.834 -18.917 -12.223 1.00 80.94 98 GLY A N 1
ATOM 757 C CA . GLY A 1 98 ? -8.947 -17.857 -13.215 1.00 80.94 98 GLY A CA 1
ATOM 758 C C . GLY A 1 98 ? -8.809 -16.478 -12.572 1.00 80.94 98 GLY A C 1
ATOM 759 O O . GLY A 1 98 ? -9.404 -16.206 -11.533 1.00 80.94 98 GLY A O 1
ATOM 760 N N . LEU A 1 99 ? -8.095 -15.558 -13.229 1.00 81.94 99 LEU A N 1
ATOM 761 C CA . LEU A 1 99 ? -8.049 -14.147 -12.827 1.00 81.94 99 LEU A CA 1
ATOM 762 C C . LEU A 1 99 ? -9.437 -13.489 -12.612 1.00 81.94 99 LEU A C 1
ATOM 764 O O . LEU A 1 99 ? -9.532 -12.668 -11.703 1.00 81.94 99 LEU A O 1
ATOM 768 N N . PRO A 1 100 ? -10.517 -13.808 -13.364 1.00 87.94 100 PRO A N 1
ATOM 769 C CA . PRO A 1 100 ? -11.832 -13.219 -13.086 1.00 87.94 100 PRO A CA 1
ATOM 770 C C . PRO A 1 100 ? -12.470 -13.684 -11.768 1.00 87.94 100 PRO A C 1
ATOM 772 O O . PRO A 1 100 ? -13.310 -12.963 -11.240 1.00 87.94 100 PRO A O 1
ATOM 775 N N . ASP A 1 101 ? -12.063 -14.831 -11.218 1.00 80.06 101 ASP A N 1
ATOM 776 C CA . ASP A 1 101 ? -12.606 -15.375 -9.962 1.00 80.06 101 ASP A CA 1
ATOM 777 C C . ASP A 1 101 ? -11.859 -14.840 -8.728 1.00 80.06 101 ASP A C 1
ATOM 779 O O . ASP A 1 101 ? -12.341 -14.922 -7.595 1.00 80.06 101 ASP A O 1
ATOM 783 N N . LEU A 1 102 ? -10.683 -14.240 -8.951 1.00 81.31 102 LEU A N 1
ATOM 784 C CA . LEU A 1 102 ? -9.825 -13.656 -7.923 1.00 81.31 102 LEU A CA 1
ATOM 785 C C . LEU A 1 102 ? -10.554 -12.643 -7.018 1.00 81.31 102 LEU A C 1
ATOM 787 O O . LEU A 1 102 ? -10.378 -12.734 -5.803 1.00 81.31 102 LEU A O 1
ATOM 791 N N . PRO A 1 103 ? -11.368 -11.695 -7.529 1.00 81.19 103 PRO A N 1
ATOM 792 C CA . PRO A 1 103 ? -12.040 -10.723 -6.675 1.00 81.19 103 PRO A CA 1
ATOM 793 C C . PRO A 1 103 ? -13.026 -11.376 -5.709 1.00 81.19 103 PRO A C 1
ATOM 795 O O . PRO A 1 103 ? -13.102 -10.940 -4.565 1.00 81.19 103 PRO A O 1
ATOM 798 N N . GLU A 1 104 ? -13.746 -12.420 -6.133 1.00 78.94 104 GLU A N 1
ATOM 799 C CA . GLU A 1 104 ? -14.733 -13.090 -5.280 1.00 78.94 104 GLU A CA 1
ATOM 800 C C . GLU A 1 104 ? -14.051 -13.952 -4.212 1.00 78.94 104 GLU A C 1
ATOM 802 O O . GLU A 1 104 ? -14.467 -13.934 -3.054 1.00 78.94 104 GLU A O 1
ATOM 807 N N . LEU A 1 105 ? -12.949 -14.624 -4.567 1.00 73.69 105 LEU A N 1
ATOM 808 C CA . LEU A 1 105 ? -12.101 -15.345 -3.612 1.00 73.69 105 LEU A CA 1
ATOM 809 C C . LEU A 1 105 ? -11.490 -14.393 -2.579 1.00 73.69 105 LEU A C 1
ATOM 811 O O . LEU A 1 105 ? -11.554 -14.650 -1.381 1.00 73.69 105 LEU A O 1
ATOM 815 N N . LEU A 1 106 ? -10.967 -13.247 -3.021 1.00 76.62 106 LEU A N 1
ATOM 816 C CA . LEU A 1 106 ? -10.462 -12.216 -2.116 1.00 76.62 106 LEU A CA 1
ATOM 817 C C . LEU A 1 106 ? -11.576 -11.667 -1.221 1.00 76.62 106 LEU A C 1
ATOM 819 O O . LEU A 1 106 ? -11.359 -11.478 -0.027 1.00 76.62 106 LEU A O 1
ATOM 823 N N . ARG A 1 107 ? -12.786 -11.452 -1.752 1.00 76.44 107 ARG A N 1
ATOM 824 C CA . ARG A 1 107 ? -13.915 -10.883 -0.996 1.00 76.44 107 ARG A CA 1
ATOM 825 C C . ARG A 1 107 ? -14.254 -11.686 0.256 1.00 76.44 107 ARG A C 1
ATOM 827 O O . ARG A 1 107 ? -14.622 -11.093 1.266 1.00 76.44 107 ARG A O 1
ATOM 834 N N . GLN A 1 108 ? -14.101 -13.008 0.201 1.00 69.88 108 GLN A N 1
ATOM 835 C CA . GLN A 1 108 ? -14.353 -13.905 1.332 1.00 69.88 108 GLN A CA 1
ATOM 836 C C . GLN A 1 108 ? -13.336 -13.729 2.467 1.00 69.88 108 GLN A C 1
ATOM 838 O O . GLN A 1 108 ? -13.676 -13.946 3.626 1.00 69.88 108 GLN A O 1
ATOM 843 N N . HIS A 1 109 ? -12.121 -13.279 2.148 1.00 70.06 109 HIS A N 1
ATOM 844 C CA . HIS A 1 109 ? -11.040 -13.052 3.109 1.00 70.06 109 HIS A CA 1
ATOM 845 C C . HIS A 1 109 ? -10.876 -11.582 3.522 1.00 70.06 109 HIS A C 1
ATOM 847 O O . HIS A 1 109 ? -10.127 -11.289 4.447 1.00 70.06 109 HIS A O 1
ATOM 853 N N . LEU A 1 110 ? -11.563 -10.655 2.847 1.00 72.81 110 LEU A N 1
ATOM 854 C CA . LEU A 1 110 ? -11.479 -9.212 3.107 1.00 72.81 110 LEU A CA 1
ATOM 855 C C . LEU A 1 110 ? -12.576 -8.686 4.045 1.00 72.81 110 LEU A C 1
ATOM 857 O O . LEU A 1 110 ? -12.529 -7.522 4.444 1.00 72.81 110 LEU A O 1
ATOM 861 N N . LEU A 1 111 ? -13.576 -9.503 4.385 1.00 71.56 111 LEU A N 1
ATOM 862 C CA . LEU A 1 111 ? -14.612 -9.116 5.340 1.00 71.56 111 LEU A CA 1
ATOM 863 C C . LEU A 1 111 ? -14.159 -9.421 6.773 1.00 71.56 111 LEU A C 1
ATOM 865 O O . LEU A 1 111 ? -13.604 -10.492 7.019 1.00 71.56 111 LEU A O 1
ATOM 869 N N . PRO A 1 112 ? -14.418 -8.519 7.737 1.00 69.44 112 PRO A N 1
ATOM 870 C CA . PRO A 1 112 ? -14.118 -8.800 9.130 1.00 69.44 112 PRO A CA 1
ATOM 871 C C . PRO A 1 112 ? -14.924 -10.017 9.610 1.00 69.44 112 PRO A C 1
ATOM 873 O O . PRO A 1 112 ? -16.072 -10.199 9.186 1.00 69.44 112 PRO A O 1
ATOM 876 N N . PRO A 1 113 ? -14.361 -10.840 10.510 1.00 78.25 113 PRO A N 1
ATOM 877 C CA . PRO A 1 113 ? -15.040 -12.000 11.048 1.00 78.25 113 PRO A CA 1
ATOM 878 C C . PRO A 1 113 ? -16.327 -11.569 11.738 1.00 78.25 113 PRO A C 1
ATOM 880 O O . PRO A 1 113 ? -16.397 -10.547 12.430 1.00 78.25 113 PRO A O 1
ATOM 883 N N . THR A 1 114 ? -17.363 -12.378 11.560 1.00 85.12 114 THR A N 1
ATOM 884 C CA . THR A 1 114 ? -18.620 -12.180 12.269 1.00 85.12 114 THR A CA 1
ATOM 885 C C . THR A 1 114 ? -18.390 -12.320 13.774 1.00 85.12 114 THR A C 1
ATOM 887 O O . THR A 1 114 ? -17.702 -13.255 14.191 1.00 85.12 114 THR A O 1
ATOM 890 N N . PRO A 1 115 ? -18.962 -11.433 14.605 1.00 92.38 115 PRO A N 1
ATOM 891 C CA . PRO A 1 115 ? -18.789 -11.516 16.047 1.00 92.38 115 PRO A CA 1
ATOM 892 C C . PRO A 1 115 ? -19.420 -12.790 16.609 1.00 92.38 115 PRO A C 1
ATOM 894 O O . PRO A 1 115 ? -20.462 -13.243 16.129 1.00 92.38 115 PRO A O 1
ATOM 897 N N . VAL A 1 116 ? -18.835 -13.324 17.680 1.00 92.31 116 VAL A N 1
ATOM 898 C CA . VAL A 1 116 ? -19.425 -14.451 18.406 1.00 92.31 116 VAL A CA 1
ATOM 899 C C . VAL A 1 116 ? -20.559 -13.936 19.286 1.00 92.31 116 VAL A C 1
ATOM 901 O O . VAL A 1 116 ? -20.363 -13.004 20.064 1.00 92.31 116 VAL A O 1
ATOM 904 N N . VAL A 1 117 ? -21.750 -14.525 19.155 1.00 95.31 117 VAL A N 1
ATOM 905 C CA . VAL A 1 117 ? -22.964 -14.077 19.852 1.00 95.31 117 VAL A CA 1
ATOM 906 C C . VAL A 1 117 ? -23.350 -15.079 20.933 1.00 95.31 117 VAL A C 1
ATOM 908 O O . VAL A 1 117 ? -23.667 -16.228 20.638 1.00 95.31 117 VAL A O 1
ATOM 911 N N . ILE A 1 118 ? -23.393 -14.620 22.181 1.00 95.12 118 ILE A N 1
ATOM 912 C CA . ILE A 1 118 ? -23.817 -15.398 23.347 1.00 95.12 118 ILE A CA 1
ATOM 913 C C . ILE A 1 118 ? -25.096 -14.792 23.912 1.00 95.12 118 ILE A C 1
ATOM 915 O O . ILE A 1 118 ? -25.205 -13.577 24.060 1.00 95.12 118 ILE A O 1
ATOM 919 N N . THR A 1 119 ? -26.075 -15.635 24.238 1.00 94.69 119 THR A N 1
ATOM 920 C CA . THR A 1 119 ? -27.307 -15.197 24.905 1.00 94.69 119 THR A CA 1
ATOM 921 C C . THR A 1 119 ? -27.300 -15.691 26.344 1.00 94.69 119 THR A C 1
ATOM 923 O O . THR A 1 119 ? -27.286 -16.895 26.579 1.00 94.69 119 THR A O 1
ATOM 926 N N . HIS A 1 120 ? -27.316 -14.767 27.303 1.00 92.94 120 HIS A N 1
ATOM 927 C CA . HIS A 1 120 ? -27.303 -15.068 28.736 1.00 92.94 120 HIS A CA 1
ATOM 928 C C . HIS A 1 120 ? -28.574 -14.536 29.396 1.00 92.94 120 HIS A C 1
ATOM 930 O O . HIS A 1 120 ? -29.033 -13.445 29.071 1.00 92.94 120 HIS A O 1
ATOM 936 N N . ASN A 1 121 ? -29.169 -15.304 30.306 1.00 91.62 121 ASN A N 1
ATOM 937 C CA . ASN A 1 121 ? -30.373 -14.891 31.023 1.00 91.62 121 ASN A CA 1
ATOM 938 C C . ASN A 1 121 ? -30.021 -14.552 32.472 1.00 91.62 121 ASN A C 1
ATOM 940 O O . ASN A 1 121 ? -29.765 -15.447 33.275 1.00 91.62 121 ASN A O 1
ATOM 944 N N . LEU A 1 122 ? -30.072 -13.266 32.821 1.00 88.69 122 LEU A N 1
ATOM 945 C CA . LEU A 1 122 ? -29.887 -12.800 34.189 1.00 88.69 122 LEU A CA 1
ATOM 946 C C . LEU A 1 122 ? -31.094 -13.194 35.041 1.00 88.69 122 LEU A C 1
ATOM 948 O O . LEU A 1 122 ? -32.207 -12.696 34.840 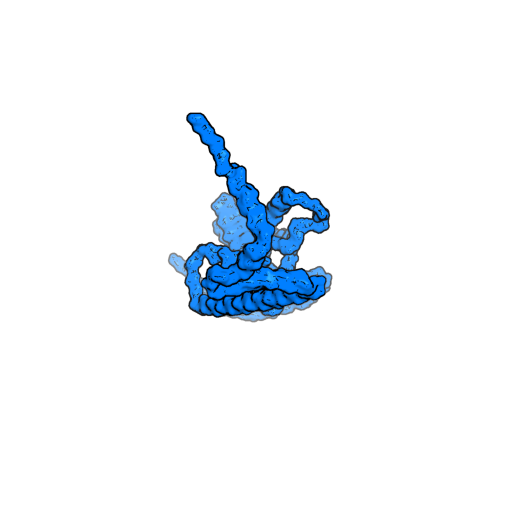1.00 88.69 122 LEU A O 1
ATOM 952 N N . ARG A 1 123 ? -30.852 -14.072 36.014 1.00 88.94 123 ARG A N 1
ATOM 953 C CA . ARG A 1 123 ? -31.809 -14.443 37.059 1.00 88.94 123 ARG A CA 1
ATOM 954 C C . ARG A 1 123 ? -31.536 -13.611 38.311 1.00 88.94 123 ARG A C 1
ATOM 956 O O . ARG A 1 123 ? -30.391 -13.308 38.617 1.00 88.94 123 ARG A O 1
ATOM 963 N N . LEU A 1 124 ? -32.595 -13.234 39.023 1.00 87.69 124 LEU A N 1
ATOM 964 C CA . LEU A 1 124 ? -32.500 -12.476 40.283 1.00 87.69 124 LEU A CA 1
ATOM 965 C C . LEU A 1 124 ? -32.505 -13.380 41.521 1.00 87.69 124 LEU A C 1
ATOM 967 O O . LEU A 1 124 ? -32.264 -12.916 42.630 1.00 87.69 124 LEU A O 1
ATOM 971 N N . SER A 1 125 ? -32.833 -14.654 41.327 1.00 87.44 125 SER A N 1
ATOM 972 C CA . SER A 1 125 ? -32.942 -15.672 42.361 1.00 87.44 125 SER A CA 1
ATOM 973 C C . SER A 1 125 ? -32.219 -16.937 41.912 1.00 87.44 125 SER A C 1
ATOM 975 O O . SER A 1 125 ? -32.161 -17.214 40.711 1.00 87.44 125 SER A O 1
ATOM 977 N N . GLY A 1 126 ? -31.743 -17.713 42.880 1.00 85.94 126 GLY A N 1
ATOM 978 C CA . GLY A 1 126 ? -30.916 -18.897 42.661 1.00 85.94 126 GLY A CA 1
ATOM 979 C C . GLY A 1 126 ? -29.517 -18.708 43.236 1.00 85.94 126 GLY A C 1
ATOM 980 O O . GLY A 1 126 ? -29.125 -17.595 43.597 1.00 85.94 126 GLY A O 1
ATOM 981 N N . ASP A 1 127 ? -28.783 -19.809 43.334 1.00 86.38 127 ASP A N 1
ATOM 982 C CA . ASP A 1 127 ? -27.387 -19.776 43.746 1.00 86.38 127 ASP A CA 1
ATOM 983 C C . ASP A 1 127 ? -26.519 -19.246 42.602 1.00 86.38 127 ASP A C 1
ATOM 985 O O . ASP A 1 127 ? -26.784 -19.490 41.423 1.00 86.38 127 ASP A O 1
ATOM 989 N N . TRP A 1 128 ? -25.448 -18.528 42.947 1.00 78.75 128 TRP A N 1
ATOM 990 C CA . TRP A 1 128 ? -24.502 -17.966 41.975 1.00 78.75 128 TRP A CA 1
ATOM 991 C C . TRP A 1 128 ? -23.937 -19.035 41.023 1.00 78.75 128 TRP A C 1
ATOM 993 O O . TRP A 1 128 ? -23.710 -18.749 39.848 1.00 78.75 128 TRP A O 1
ATOM 1003 N N . LEU A 1 129 ? -23.811 -20.274 41.507 1.00 83.62 129 LEU A N 1
ATOM 1004 C CA . LEU A 1 129 ? -23.328 -21.431 40.755 1.00 83.62 129 LEU A CA 1
ATOM 1005 C C . LEU A 1 129 ? -24.216 -21.766 39.543 1.00 83.62 129 LEU A C 1
ATOM 1007 O O . LEU A 1 129 ? -23.721 -22.211 38.516 1.00 83.62 129 LEU A O 1
ATOM 1011 N N . GLU A 1 130 ? -25.528 -21.523 39.628 1.00 79.81 130 GLU A N 1
ATOM 1012 C CA . GLU A 1 130 ? -26.457 -21.772 38.515 1.00 79.81 130 GLU A CA 1
ATOM 1013 C C . GLU A 1 130 ? -26.380 -20.699 37.420 1.00 79.81 130 GLU A C 1
ATOM 1015 O O . GLU A 1 130 ? -26.901 -20.890 36.320 1.00 79.81 130 GLU A O 1
ATOM 1020 N N . SER A 1 131 ? -25.779 -19.548 37.735 1.00 79.81 131 SER A N 1
ATOM 1021 C CA . SER A 1 131 ? -25.627 -18.416 36.814 1.00 79.81 131 SER A CA 1
ATOM 1022 C C . SER A 1 131 ? -24.264 -18.372 36.120 1.00 79.81 131 SER A C 1
ATOM 1024 O O . SER A 1 131 ? -24.072 -17.568 35.200 1.00 79.81 131 SER A O 1
ATOM 1026 N N . GLU A 1 132 ? -23.341 -19.236 36.548 1.00 86.75 132 GLU A N 1
ATOM 1027 C CA . GLU A 1 132 ? -22.005 -19.372 35.988 1.00 86.75 132 GLU A CA 1
ATOM 1028 C C . GLU A 1 132 ? -22.064 -20.137 34.661 1.00 86.75 132 GLU A C 1
ATOM 1030 O O . GLU A 1 132 ? -22.611 -21.235 34.564 1.00 86.75 132 GLU A O 1
ATOM 1035 N N . HIS A 1 133 ? -21.503 -19.538 33.612 1.00 87.62 133 HIS A N 1
ATOM 1036 C CA . HIS A 1 133 ? -21.353 -20.183 32.314 1.00 87.62 133 HIS A CA 1
ATOM 1037 C C . HIS A 1 133 ? -19.911 -20.055 31.852 1.00 87.62 133 HIS A C 1
ATOM 1039 O O . HIS A 1 133 ? -19.360 -18.955 31.811 1.00 87.62 133 HIS A O 1
ATOM 1045 N N . THR A 1 134 ? -19.342 -21.177 31.436 1.00 89.56 134 THR A N 1
ATOM 1046 C CA . THR A 1 134 ? -18.013 -21.244 30.834 1.00 89.56 134 THR A CA 1
ATOM 1047 C C . THR A 1 134 ? -18.169 -21.542 29.348 1.00 89.56 134 THR A C 1
ATOM 1049 O O . THR A 1 134 ? -18.933 -22.430 28.969 1.00 89.56 134 THR A O 1
ATOM 1052 N N . TYR A 1 135 ? -17.468 -20.780 28.510 1.00 87.75 135 TYR A N 1
ATOM 1053 C CA . TYR A 1 135 ? -17.444 -20.965 27.062 1.00 87.75 135 TYR A CA 1
ATOM 1054 C C . TYR A 1 135 ? -16.003 -21.176 26.616 1.00 87.75 135 TYR A C 1
ATOM 1056 O O . TYR A 1 135 ? -15.144 -20.343 26.906 1.00 87.75 135 TYR A O 1
ATOM 1064 N N . ASP A 1 136 ? -15.766 -22.260 25.884 1.00 87.25 136 ASP A N 1
ATOM 1065 C CA . ASP A 1 136 ? -14.456 -22.572 25.325 1.00 87.25 136 ASP A CA 1
ATOM 1066 C C . ASP A 1 136 ? -14.368 -22.048 23.888 1.00 87.25 136 ASP A C 1
ATOM 1068 O O . ASP A 1 136 ? -15.207 -22.364 23.040 1.00 87.25 136 ASP A O 1
ATOM 1072 N N . PHE A 1 137 ? -13.339 -21.249 23.606 1.00 80.31 137 PHE A N 1
ATOM 1073 C CA . PHE A 1 137 ? -13.042 -20.747 22.266 1.00 80.31 137 PHE A CA 1
ATOM 1074 C C . PHE A 1 137 ? -11.751 -21.387 21.764 1.00 80.31 137 PHE A C 1
ATOM 1076 O O . PHE A 1 137 ? -10.695 -21.225 22.373 1.00 80.31 137 PHE A O 1
ATOM 1083 N N . SER A 1 138 ? -11.816 -22.083 20.631 1.00 79.38 138 SER A N 1
ATOM 1084 C CA . SER A 1 138 ? -10.618 -22.502 19.905 1.00 79.38 138 SER A CA 1
ATOM 1085 C C . SER A 1 138 ? -10.135 -21.328 19.064 1.00 79.38 138 SER A C 1
ATOM 1087 O O . SER A 1 138 ? -10.767 -20.963 18.074 1.00 79.38 138 SER A O 1
ATOM 1089 N N . LEU A 1 139 ? -9.050 -20.698 19.502 1.00 72.88 139 LEU A N 1
ATOM 1090 C CA . LEU A 1 139 ? -8.392 -19.633 18.761 1.00 72.88 139 LEU A CA 1
ATOM 1091 C C . LEU A 1 139 ? -7.119 -20.204 18.151 1.00 72.88 139 LEU A C 1
ATOM 1093 O O . LEU A 1 139 ? -6.217 -20.620 18.877 1.00 72.88 139 LEU A O 1
ATOM 1097 N N . ASP A 1 140 ? -7.044 -20.198 16.825 1.00 65.00 140 ASP A N 1
ATOM 1098 C CA . ASP A 1 140 ? -5.792 -20.459 16.128 1.00 65.00 140 ASP A CA 1
ATOM 1099 C C . ASP A 1 140 ? -4.906 -19.228 16.323 1.00 65.00 140 ASP A C 1
ATOM 1101 O O . ASP A 1 140 ? -5.006 -18.226 15.610 1.00 65.00 140 ASP A O 1
ATOM 1105 N N . CYS A 1 141 ? -4.089 -19.261 17.375 1.00 55.41 141 CYS A N 1
ATOM 1106 C CA . CYS A 1 141 ? -3.082 -18.248 17.630 1.00 55.41 141 CYS A CA 1
ATOM 1107 C C . CYS A 1 141 ? -2.125 -18.239 16.439 1.00 55.41 141 CYS A C 1
ATOM 1109 O O . CYS A 1 141 ? -1.248 -19.091 16.324 1.00 55.41 141 CYS A O 1
ATOM 1111 N N . ILE A 1 142 ? -2.294 -17.279 15.529 1.00 53.91 142 ILE A N 1
ATOM 1112 C CA . ILE A 1 142 ? -1.267 -16.997 14.535 1.00 53.91 142 ILE A CA 1
ATOM 1113 C C . ILE A 1 142 ? -0.124 -16.377 15.328 1.00 53.91 142 ILE A C 1
ATOM 1115 O O . ILE A 1 142 ? -0.168 -15.184 15.651 1.00 53.91 142 ILE A O 1
ATOM 1119 N N . ASP A 1 143 ? 0.850 -17.198 15.714 1.00 45.59 143 ASP A N 1
ATOM 1120 C CA . ASP A 1 143 ? 2.037 -16.757 16.427 1.00 45.59 143 ASP A CA 1
ATOM 1121 C C . ASP A 1 143 ? 2.671 -15.605 15.643 1.00 45.59 143 ASP A C 1
ATOM 1123 O O . ASP A 1 143 ? 3.376 -15.781 14.653 1.00 45.59 143 ASP A O 1
ATOM 1127 N N . THR A 1 144 ? 2.421 -14.376 16.099 1.00 44.88 144 THR A N 1
ATOM 1128 C CA . THR A 1 144 ? 3.113 -13.176 15.618 1.00 44.88 144 THR A CA 1
ATOM 1129 C C . THR A 1 144 ? 4.495 -13.089 16.274 1.00 44.88 144 THR A C 1
ATOM 1131 O O . THR A 1 144 ? 5.037 -12.006 16.488 1.00 44.88 144 THR A O 1
ATOM 1134 N N . THR A 1 145 ? 5.092 -14.226 16.633 1.00 40.88 145 THR A N 1
ATOM 1135 C CA . THR A 1 145 ? 6.510 -14.284 16.942 1.00 40.88 145 THR A CA 1
ATOM 1136 C C . THR A 1 145 ? 7.251 -14.208 15.620 1.00 40.88 145 THR A C 1
ATOM 1138 O O . THR A 1 145 ? 7.575 -15.213 14.989 1.00 40.88 145 THR A O 1
ATOM 1141 N N . CYS A 1 146 ? 7.554 -12.978 15.214 1.00 44.34 146 CYS A N 1
ATOM 1142 C CA . CYS A 1 146 ? 8.755 -12.682 14.455 1.00 44.34 146 CYS A CA 1
ATOM 1143 C C . CYS A 1 146 ? 9.945 -13.145 15.314 1.00 44.34 146 CYS A C 1
ATOM 1145 O O . CYS A 1 146 ? 10.566 -12.358 16.027 1.00 44.34 146 CYS A O 1
ATOM 1147 N N . SER A 1 147 ? 10.213 -14.449 15.330 1.00 39.47 147 SER A N 1
ATOM 1148 C CA . SER A 1 147 ? 11.403 -15.026 15.936 1.00 39.47 147 SER A CA 1
ATOM 1149 C C . SER A 1 147 ? 12.606 -14.536 15.138 1.00 39.47 147 SER A C 1
ATOM 1151 O O . SER A 1 147 ? 12.964 -15.121 14.121 1.00 39.47 147 SER A O 1
ATOM 1153 N N . GLY A 1 148 ? 13.195 -13.424 15.584 1.00 36.00 148 GLY A N 1
ATOM 1154 C CA . GLY A 1 148 ? 14.469 -12.923 15.077 1.00 36.00 148 GLY A CA 1
ATOM 1155 C C . GLY A 1 148 ? 14.522 -11.421 14.815 1.00 36.00 148 GLY A C 1
ATOM 1156 O O . GLY A 1 148 ? 14.730 -11.011 13.681 1.00 36.00 148 GLY A O 1
ATOM 1157 N N . SER A 1 149 ? 14.386 -10.591 15.850 1.00 35.53 149 SER A N 1
ATOM 1158 C CA . SER A 1 149 ? 15.216 -9.383 15.972 1.00 35.53 149 SER A CA 1
ATOM 1159 C C . SER A 1 149 ? 15.055 -8.790 17.364 1.00 35.53 149 SER A C 1
ATOM 1161 O O . SER A 1 149 ? 14.048 -8.174 17.704 1.00 35.53 149 SER A O 1
ATOM 1163 N N . SER A 1 150 ? 16.057 -9.033 18.199 1.00 44.97 150 SER A N 1
ATOM 1164 C CA . SER A 1 150 ? 16.227 -8.384 19.491 1.00 44.97 150 SER A CA 1
ATOM 1165 C C . SER A 1 150 ? 16.267 -6.863 19.321 1.00 44.97 150 SER A C 1
ATOM 1167 O O . SER A 1 150 ? 17.076 -6.361 18.540 1.00 44.97 150 SER A O 1
ATOM 1169 N N . ASN A 1 151 ? 15.451 -6.183 20.133 1.00 42.03 151 ASN A N 1
ATOM 1170 C CA . ASN A 1 151 ? 15.304 -4.733 20.330 1.00 42.03 151 ASN A CA 1
ATOM 1171 C C . ASN A 1 151 ? 14.174 -4.064 19.531 1.00 42.03 151 ASN A C 1
ATOM 1173 O O . ASN A 1 151 ? 14.415 -3.289 18.610 1.00 42.03 151 ASN A O 1
ATOM 1177 N N . CYS A 1 152 ? 12.931 -4.244 19.985 1.00 34.03 152 CYS A N 1
ATOM 1178 C CA . CYS A 1 152 ? 11.878 -3.258 19.751 1.00 34.03 152 CYS A CA 1
ATOM 1179 C C . CYS A 1 152 ? 11.167 -2.916 21.066 1.00 34.03 152 CYS A C 1
ATOM 1181 O O . CYS A 1 152 ? 10.415 -3.706 21.636 1.00 34.03 152 CYS A O 1
ATOM 1183 N N . SER A 1 153 ? 11.465 -1.720 21.563 1.00 33.97 153 SER A N 1
ATOM 1184 C CA . SER A 1 153 ? 10.788 -1.058 22.671 1.00 33.97 153 SER A CA 1
ATOM 1185 C C . SER A 1 153 ? 9.301 -0.903 22.358 1.00 33.97 153 SER A C 1
ATOM 1187 O O . SER A 1 153 ? 8.935 -0.549 21.237 1.00 33.97 153 SER A O 1
ATOM 1189 N N . ALA A 1 154 ? 8.460 -1.135 23.364 1.00 44.06 154 ALA A N 1
ATOM 1190 C CA . ALA A 1 154 ? 7.018 -0.952 23.307 1.00 44.06 154 ALA A CA 1
ATOM 1191 C C . ALA A 1 154 ? 6.639 0.441 22.770 1.00 44.06 154 ALA A C 1
ATOM 1193 O O . ALA A 1 154 ? 6.869 1.456 23.427 1.00 44.06 154 ALA A O 1
ATOM 1194 N N . ILE A 1 155 ? 6.040 0.476 21.578 1.00 39.47 155 ILE A N 1
ATOM 1195 C CA . ILE A 1 155 ? 5.349 1.640 21.023 1.00 39.47 155 ILE A CA 1
ATOM 1196 C C . ILE A 1 155 ? 3.974 1.158 20.541 1.00 39.47 155 ILE A C 1
ATOM 1198 O O . ILE A 1 155 ? 3.869 0.352 19.621 1.00 39.47 155 ILE A O 1
ATOM 1202 N N . SER A 1 156 ? 2.955 1.620 21.268 1.00 40.09 156 SER A N 1
ATOM 1203 C CA . SER A 1 156 ? 1.540 1.809 20.908 1.00 40.09 156 SER A CA 1
ATOM 1204 C C . SER A 1 156 ? 0.877 0.828 19.926 1.00 40.09 156 SER A C 1
ATOM 1206 O O . SER A 1 156 ? 1.071 0.820 18.711 1.00 40.09 156 SER A O 1
ATOM 1208 N N . SER A 1 157 ? -0.063 0.077 20.489 1.00 43.22 157 SER A N 1
ATOM 1209 C CA . SER A 1 157 ? -0.969 -0.868 19.853 1.00 43.22 157 SER A CA 1
ATOM 1210 C C . SER A 1 157 ? -2.097 -0.174 19.071 1.00 43.22 157 SER A C 1
ATOM 1212 O O . SER A 1 157 ? -3.237 -0.127 19.514 1.00 43.22 157 SER A O 1
ATOM 1214 N N . ALA A 1 158 ? -1.786 0.312 17.868 1.00 40.19 158 ALA A N 1
ATOM 1215 C CA . ALA A 1 158 ? -2.795 0.563 16.823 1.00 40.19 158 ALA A CA 1
ATOM 1216 C C . ALA A 1 158 ? -2.264 0.402 15.383 1.00 40.19 158 ALA A C 1
ATOM 1218 O O . ALA A 1 158 ? -3.054 0.206 14.469 1.00 40.19 158 ALA A O 1
ATOM 1219 N N . ALA A 1 159 ? -0.944 0.406 15.162 1.00 39.56 159 ALA A N 1
ATOM 1220 C CA . ALA A 1 159 ? -0.363 0.438 13.813 1.00 39.56 159 ALA A CA 1
ATOM 1221 C C . ALA A 1 159 ? 0.193 -0.909 13.299 1.00 39.56 159 ALA A C 1
ATOM 1223 O O . ALA A 1 159 ? 0.837 -0.957 12.257 1.00 39.56 159 ALA A O 1
ATOM 1224 N N . THR A 1 160 ? -0.024 -2.029 13.995 1.00 47.50 160 THR A N 1
ATOM 1225 C CA . THR A 1 160 ? 0.698 -3.288 13.697 1.00 47.50 160 THR A CA 1
ATOM 1226 C C . THR A 1 160 ? 0.051 -4.173 12.620 1.00 47.50 160 THR A C 1
ATOM 1228 O O . THR A 1 160 ? 0.442 -5.326 12.476 1.00 47.50 160 THR A O 1
ATOM 1231 N N . ALA A 1 161 ? -0.932 -3.673 11.865 1.00 38.06 161 ALA A N 1
ATOM 1232 C CA . ALA A 1 161 ? -1.471 -4.375 10.690 1.00 38.06 161 ALA A CA 1
ATOM 1233 C C . ALA A 1 161 ? -0.994 -3.773 9.354 1.00 38.06 161 ALA A C 1
ATOM 1235 O O . ALA A 1 161 ? -1.022 -4.456 8.336 1.00 38.06 161 ALA A O 1
ATOM 1236 N N . CYS A 1 162 ? -0.478 -2.540 9.354 1.00 36.34 162 CYS A N 1
ATOM 1237 C CA . CYS A 1 162 ? -0.090 -1.838 8.127 1.00 36.34 162 CYS A CA 1
ATOM 1238 C C . CYS A 1 162 ? 1.433 -1.748 7.910 1.00 36.34 162 CYS A C 1
ATOM 1240 O O . CYS A 1 162 ? 1.895 -1.256 6.879 1.00 36.34 162 CYS A O 1
ATOM 1242 N N . CYS A 1 163 ? 2.238 -2.278 8.840 1.00 40.97 163 CYS A N 1
ATOM 1243 C CA . CYS A 1 163 ? 3.701 -2.274 8.734 1.00 40.97 163 CYS A CA 1
ATOM 1244 C C . CYS A 1 163 ? 4.256 -3.155 7.599 1.00 40.97 163 CYS A C 1
ATOM 1246 O O . CYS A 1 163 ? 5.424 -3.011 7.255 1.00 40.97 163 CYS A O 1
ATOM 1248 N N . VAL A 1 164 ? 3.455 -4.046 7.002 1.00 43.84 164 VAL A N 1
ATOM 1249 C CA . VAL A 1 164 ? 3.939 -4.991 5.974 1.00 43.84 164 VAL A CA 1
ATOM 1250 C C . VAL A 1 164 ? 3.942 -4.389 4.560 1.00 43.84 164 VAL A C 1
ATOM 1252 O O . VAL A 1 164 ? 4.643 -4.899 3.694 1.00 43.84 164 VAL A O 1
ATOM 1255 N N . LEU A 1 165 ? 3.240 -3.274 4.314 1.00 42.59 165 LEU A N 1
ATOM 1256 C CA . LEU A 1 165 ? 3.133 -2.690 2.965 1.00 42.59 165 LEU A CA 1
ATOM 1257 C C . LEU A 1 165 ? 3.762 -1.296 2.797 1.00 42.59 165 LEU A C 1
ATOM 1259 O O . LEU A 1 165 ? 3.656 -0.720 1.719 1.00 42.59 165 LEU A O 1
ATOM 1263 N N . GLY A 1 166 ? 4.408 -0.725 3.821 1.00 40.44 166 GLY A N 1
ATOM 1264 C CA . GLY A 1 166 ? 5.100 0.571 3.689 1.00 40.44 166 GLY A CA 1
ATOM 1265 C C . GLY A 1 166 ? 4.206 1.756 3.272 1.00 40.44 166 GLY A C 1
ATOM 1266 O O . GLY A 1 166 ? 4.718 2.778 2.829 1.00 40.44 166 GLY A O 1
ATOM 1267 N N . LEU A 1 167 ? 2.880 1.632 3.406 1.00 42.97 167 LEU A N 1
ATOM 1268 C CA . LEU A 1 167 ? 1.890 2.567 2.847 1.00 42.97 167 LEU A CA 1
ATOM 1269 C C . LEU A 1 167 ? 1.314 3.578 3.862 1.00 42.97 167 LEU A C 1
ATOM 1271 O O . LEU A 1 167 ? 0.663 4.540 3.465 1.00 42.97 167 LEU A O 1
ATOM 1275 N N . GLU A 1 168 ? 1.599 3.435 5.161 1.00 44.06 168 GLU A N 1
ATOM 1276 C CA . GLU A 1 168 ? 1.068 4.336 6.209 1.00 44.06 168 GLU A CA 1
ATOM 1277 C C . GLU A 1 168 ? 1.731 5.719 6.235 1.00 44.06 168 GLU A C 1
ATOM 1279 O O . GLU A 1 168 ? 1.134 6.684 6.706 1.00 44.06 168 GLU A O 1
ATOM 1284 N N . SER A 1 169 ? 2.950 5.864 5.704 1.00 46.38 169 SER A N 1
ATOM 1285 C CA . SER A 1 169 ? 3.647 7.156 5.765 1.00 46.38 169 SER A CA 1
ATOM 1286 C C . SER A 1 169 ? 3.046 8.204 4.816 1.00 46.38 169 SER A C 1
ATOM 1288 O O . SER A 1 169 ? 3.256 9.395 5.017 1.00 46.38 169 SER A O 1
ATOM 1290 N N . TRP A 1 170 ? 2.263 7.776 3.819 1.00 48.06 170 TRP A N 1
ATOM 1291 C CA . TRP A 1 170 ? 1.591 8.660 2.860 1.00 48.06 170 TRP A CA 1
ATOM 1292 C C . TRP A 1 170 ? 0.118 8.941 3.187 1.00 48.06 170 TRP A C 1
ATOM 1294 O O . TRP A 1 170 ? -0.410 9.959 2.747 1.00 48.06 170 TRP A O 1
ATOM 1304 N N . LEU A 1 171 ? -0.549 8.074 3.957 1.00 44.41 171 LEU A N 1
ATOM 1305 C CA . LEU A 1 171 ? -1.985 8.203 4.249 1.00 44.41 171 LEU A CA 1
ATOM 1306 C C . LEU A 1 171 ? -2.288 8.897 5.586 1.00 44.41 171 LEU A C 1
ATOM 1308 O O . LEU A 1 171 ? -3.429 9.286 5.828 1.00 44.41 171 LEU A O 1
ATOM 1312 N N . ALA A 1 172 ? -1.276 9.148 6.421 1.00 46.16 172 ALA A N 1
ATOM 1313 C CA . ALA A 1 172 ? -1.399 9.963 7.629 1.00 46.16 172 ALA A CA 1
ATOM 1314 C C . ALA A 1 172 ? -1.404 11.480 7.325 1.00 46.16 172 ALA A C 1
ATOM 1316 O O . ALA A 1 172 ? -0.616 12.256 7.859 1.00 46.16 172 ALA A O 1
ATOM 1317 N N . ALA A 1 173 ? -2.329 11.918 6.478 1.00 42.72 173 ALA A N 1
ATOM 1318 C CA . ALA A 1 173 ? -2.887 13.264 6.520 1.00 42.72 173 ALA A CA 1
ATOM 1319 C C . ALA A 1 173 ? -4.382 13.116 6.207 1.00 42.72 173 ALA A C 1
ATOM 1321 O O . ALA A 1 173 ? -4.713 12.603 5.140 1.00 42.72 173 ALA A O 1
ATOM 1322 N N . PRO A 1 174 ? -5.291 13.527 7.111 1.00 48.19 174 PRO A N 1
ATOM 1323 C CA . PRO A 1 174 ? -5.285 14.887 7.642 1.00 48.19 174 PRO A CA 1
ATOM 1324 C C . PRO A 1 174 ? -5.709 14.974 9.121 1.00 48.19 174 PRO A C 1
ATOM 1326 O O . PRO A 1 174 ? -6.829 14.633 9.460 1.00 48.19 174 PRO A O 1
ATOM 1329 N N . HIS A 1 175 ? -4.864 15.512 9.999 1.00 41.22 175 HIS A N 1
ATOM 1330 C CA . HIS A 1 175 ? -5.288 16.448 11.050 1.00 41.22 175 HIS A CA 1
ATOM 1331 C C . HIS A 1 175 ? -4.054 17.042 11.726 1.00 41.22 175 HIS A C 1
ATOM 1333 O O . HIS A 1 175 ? -3.130 16.348 12.139 1.00 41.22 175 HIS A O 1
ATO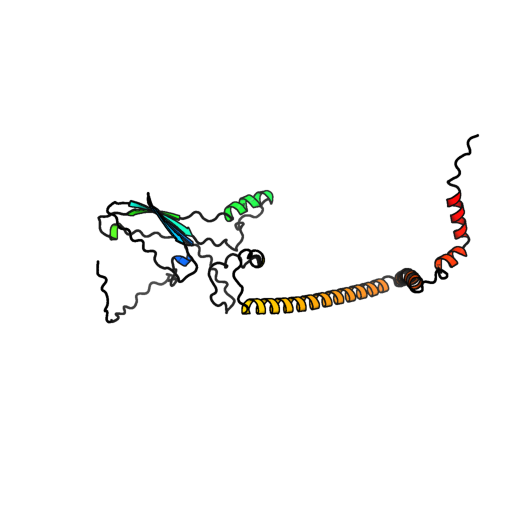M 1339 N N . GLN A 1 176 ? -4.043 18.369 11.781 1.00 43.91 176 GLN A N 1
ATOM 1340 C CA . GLN A 1 176 ? -2.997 19.186 12.368 1.00 43.91 176 GLN A CA 1
ATOM 1341 C C . GLN A 1 176 ? -2.898 18.906 13.873 1.00 43.91 176 GLN A C 1
ATOM 1343 O O . GLN A 1 176 ? -3.631 19.489 14.664 1.00 43.91 176 GLN A O 1
ATOM 1348 N N . HIS A 1 177 ? -1.972 18.046 14.279 1.00 42.75 177 HIS A N 1
ATOM 1349 C CA . HIS A 1 177 ? -1.407 18.104 15.620 1.00 42.75 177 HIS A CA 1
ATOM 1350 C C . HIS A 1 177 ? 0.080 18.401 15.486 1.00 42.75 177 HIS A C 1
ATOM 1352 O O . HIS A 1 177 ? 0.810 17.704 14.787 1.00 42.75 177 HIS A O 1
ATOM 1358 N N . ALA A 1 178 ? 0.482 19.513 16.099 1.00 49.62 178 ALA A N 1
ATOM 1359 C CA . ALA A 1 178 ? 1.826 20.060 16.068 1.00 49.62 178 ALA A CA 1
ATOM 1360 C C . ALA A 1 178 ? 2.873 18.972 16.354 1.00 49.62 178 ALA A C 1
ATOM 1362 O O . ALA A 1 178 ? 2.968 18.463 17.472 1.00 49.62 178 ALA A O 1
ATOM 1363 N N . LEU A 1 179 ? 3.654 18.630 15.327 1.00 52.62 179 LEU A N 1
ATOM 1364 C CA . LEU A 1 179 ? 4.878 17.851 15.466 1.00 52.62 179 LEU A CA 1
ATOM 1365 C C . LEU A 1 179 ? 5.774 18.557 16.484 1.00 52.62 179 LEU A C 1
ATOM 1367 O O . LEU A 1 179 ? 5.995 19.767 16.403 1.00 52.62 179 LEU A O 1
ATOM 1371 N N . SER A 1 180 ? 6.286 17.806 17.456 1.00 60.44 180 SER A N 1
ATOM 1372 C CA . SER A 1 180 ? 7.282 18.349 18.375 1.00 60.44 180 SER A CA 1
ATOM 1373 C C . SER A 1 180 ? 8.504 18.840 17.573 1.00 60.44 180 SER A C 1
ATOM 1375 O O . SER A 1 180 ? 8.913 18.172 16.615 1.00 60.44 180 SER A O 1
ATOM 1377 N N . PRO A 1 181 ? 9.134 19.972 17.945 1.00 62.53 181 PRO A N 1
ATOM 1378 C CA . PRO A 1 181 ? 10.278 20.516 17.204 1.00 62.53 181 PRO A CA 1
ATOM 1379 C C . PRO A 1 181 ? 11.443 19.512 17.092 1.00 62.53 181 PRO A C 1
ATOM 1381 O O . PRO A 1 181 ? 12.172 19.510 16.102 1.00 62.53 181 PRO A O 1
ATOM 1384 N N . ALA A 1 182 ? 11.569 18.593 18.056 1.00 66.25 182 ALA A N 1
ATOM 1385 C CA . ALA A 1 182 ? 12.573 17.530 18.049 1.00 66.25 182 ALA A CA 1
ATOM 1386 C C . ALA A 1 182 ? 12.328 16.450 16.973 1.00 66.25 182 ALA A C 1
ATOM 1388 O O . ALA A 1 182 ? 13.284 15.937 16.391 1.00 66.25 182 ALA A O 1
ATOM 1389 N N . GLN A 1 183 ? 11.070 16.109 16.672 1.00 65.81 183 GLN A N 1
ATOM 1390 C CA . GLN A 1 183 ? 10.747 15.139 15.616 1.00 65.81 183 GLN A CA 1
ATOM 1391 C C . GLN A 1 183 ? 10.963 15.737 14.224 1.00 65.81 183 GLN A C 1
ATOM 1393 O O . GLN A 1 183 ? 11.517 15.073 13.350 1.00 65.81 183 GLN A O 1
ATOM 1398 N N . GLN A 1 184 ? 10.610 17.011 14.038 1.00 74.88 184 GLN A N 1
ATOM 1399 C CA . GLN A 1 184 ? 10.791 17.700 12.762 1.00 74.88 184 GLN A CA 1
ATOM 1400 C C . GLN A 1 184 ? 12.274 17.856 12.393 1.00 74.88 184 GLN A C 1
ATOM 1402 O O . GLN A 1 184 ? 12.647 17.656 11.238 1.00 74.88 184 GLN A O 1
ATOM 1407 N N . GLN A 1 185 ? 13.144 18.126 13.371 1.00 77.75 185 GLN A N 1
ATOM 1408 C CA . GLN A 1 185 ? 14.587 18.209 13.138 1.00 77.75 185 GLN A CA 1
ATOM 1409 C C . GLN A 1 185 ? 15.200 16.855 12.751 1.00 77.75 185 GLN A C 1
ATOM 1411 O O . GLN A 1 185 ? 16.053 16.798 11.865 1.00 77.75 185 GLN A O 1
ATOM 1416 N N . LYS A 1 186 ? 14.733 15.755 13.357 1.00 81.06 186 LYS A N 1
ATOM 1417 C CA . LYS A 1 186 ? 15.164 14.401 12.981 1.00 81.06 186 LYS A CA 1
ATOM 1418 C C . LYS A 1 186 ? 14.703 14.026 11.568 1.00 81.06 186 LYS A C 1
ATOM 1420 O O . LYS A 1 186 ? 15.475 13.426 10.828 1.00 81.06 186 LYS A O 1
ATOM 1425 N N . GLN A 1 187 ? 13.486 14.414 11.182 1.00 79.81 187 GLN A N 1
ATOM 1426 C CA . GLN A 1 187 ? 12.957 14.188 9.833 1.00 79.81 187 GLN A CA 1
ATOM 1427 C C . GLN A 1 187 ? 13.786 14.924 8.768 1.00 79.81 187 GLN A C 1
ATOM 1429 O O . GLN A 1 187 ? 14.132 14.346 7.745 1.00 79.81 187 GLN A O 1
ATOM 1434 N N . LEU A 1 188 ? 14.148 16.185 9.027 1.00 83.75 188 LEU A N 1
ATOM 1435 C CA . LEU A 1 188 ? 14.972 16.985 8.116 1.00 83.75 188 LEU A CA 1
ATOM 1436 C C . LEU A 1 188 ? 16.383 16.410 7.951 1.00 83.75 188 LEU A C 1
ATOM 1438 O O . LEU A 1 188 ? 16.904 16.401 6.840 1.00 83.75 188 LEU A O 1
ATOM 1442 N N . ALA A 1 189 ? 16.985 15.906 9.032 1.00 86.75 189 ALA A N 1
ATOM 1443 C CA . ALA A 1 189 ? 18.288 15.249 8.967 1.00 86.75 189 ALA A CA 1
ATOM 1444 C C . ALA A 1 189 ? 18.242 13.965 8.123 1.00 86.75 189 ALA A C 1
ATOM 1446 O O . ALA A 1 189 ? 19.124 13.746 7.300 1.00 86.75 189 ALA A O 1
ATOM 1447 N N . LEU A 1 190 ? 17.187 13.159 8.286 1.00 88.88 190 LEU A N 1
ATOM 1448 C CA . LEU A 1 190 ? 16.994 11.930 7.515 1.00 88.88 190 LEU A CA 1
ATOM 1449 C C . LEU A 1 190 ? 16.757 12.232 6.028 1.00 88.88 190 LEU A C 1
ATOM 1451 O O . LEU A 1 190 ? 17.337 11.574 5.172 1.00 88.88 190 LEU A O 1
ATOM 1455 N N . ASN A 1 191 ? 15.979 13.272 5.717 1.00 89.12 191 ASN A N 1
ATOM 1456 C CA . ASN A 1 191 ? 15.780 13.713 4.335 1.00 89.12 191 ASN A CA 1
ATOM 1457 C C . ASN A 1 191 ? 17.088 14.198 3.697 1.00 89.12 191 ASN A C 1
ATOM 1459 O O . ASN A 1 191 ? 17.382 13.822 2.571 1.00 89.12 191 ASN A O 1
ATOM 1463 N N . ALA A 1 192 ? 17.906 14.966 4.424 1.00 93.12 192 ALA A N 1
ATOM 1464 C CA . ALA A 1 192 ? 19.203 15.409 3.917 1.00 93.12 192 ALA A CA 1
ATOM 1465 C C . ALA A 1 192 ? 20.155 14.230 3.656 1.00 93.12 192 ALA A C 1
ATOM 1467 O O . ALA A 1 192 ? 20.878 14.229 2.664 1.00 93.12 192 ALA A O 1
ATOM 1468 N N . GLU A 1 193 ? 20.148 13.209 4.518 1.00 94.69 193 GLU A N 1
ATOM 1469 C CA . GLU A 1 193 ? 20.923 11.984 4.294 1.00 94.69 193 GLU A CA 1
ATOM 1470 C C . GLU A 1 193 ? 20.423 11.230 3.050 1.00 94.69 193 GLU A C 1
ATOM 1472 O O . GLU A 1 193 ? 21.228 10.817 2.212 1.00 94.69 193 GLU A O 1
ATOM 1477 N N . MET A 1 194 ? 19.105 11.133 2.869 1.00 93.94 194 MET A N 1
ATOM 1478 C CA . MET A 1 194 ? 18.493 10.525 1.686 1.00 93.94 194 MET A CA 1
ATOM 1479 C C . MET A 1 194 ? 18.877 11.267 0.397 1.00 93.94 194 MET A C 1
ATOM 1481 O O . MET A 1 194 ? 19.317 10.629 -0.556 1.00 93.94 194 MET A O 1
ATOM 1485 N N . ASP A 1 195 ? 18.852 12.603 0.403 1.00 94.44 195 ASP A N 1
ATOM 1486 C CA . ASP A 1 195 ? 19.290 13.425 -0.732 1.00 94.44 195 ASP A CA 1
ATOM 1487 C C . ASP A 1 195 ? 20.775 13.186 -1.067 1.00 94.44 195 ASP A C 1
ATOM 1489 O O . ASP A 1 195 ? 21.169 13.123 -2.238 1.00 94.44 195 ASP A O 1
ATOM 1493 N N . THR A 1 196 ? 21.628 13.009 -0.048 1.00 96.12 196 THR A N 1
ATOM 1494 C CA . THR A 1 196 ? 23.042 12.685 -0.289 1.00 96.12 196 THR A CA 1
ATOM 1495 C C . THR A 1 196 ? 23.215 11.302 -0.908 1.00 96.12 196 THR A C 1
ATOM 1497 O O . THR A 1 196 ? 24.001 11.161 -1.848 1.00 96.12 196 THR A O 1
ATOM 1500 N N . LEU A 1 197 ? 22.464 10.301 -0.446 1.00 96.69 197 LEU A N 1
ATOM 1501 C CA . LEU A 1 197 ? 22.487 8.949 -1.001 1.00 96.69 197 LEU A CA 1
ATOM 1502 C C . LEU A 1 197 ? 21.993 8.930 -2.453 1.00 96.69 197 LEU A C 1
ATOM 1504 O O . LEU A 1 197 ? 22.648 8.331 -3.307 1.00 96.69 197 LEU A O 1
ATOM 1508 N N . ASP A 1 198 ? 20.919 9.654 -2.762 1.00 97.44 198 ASP A N 1
ATOM 1509 C CA . ASP A 1 198 ? 20.384 9.758 -4.123 1.00 97.44 198 ASP A CA 1
ATOM 1510 C C . ASP A 1 198 ? 21.367 10.448 -5.077 1.00 97.44 198 ASP A C 1
ATOM 1512 O O . ASP A 1 198 ? 21.551 10.019 -6.225 1.00 97.44 198 ASP A O 1
ATOM 1516 N N . SER A 1 199 ? 22.077 11.475 -4.601 1.00 97.06 199 SER A N 1
ATOM 1517 C CA . SER A 1 199 ? 23.130 12.124 -5.388 1.00 97.06 199 SER A CA 1
ATOM 1518 C C . SER A 1 199 ? 24.287 11.163 -5.702 1.00 97.06 199 SER A C 1
ATOM 1520 O O . SER A 1 199 ? 24.762 11.112 -6.840 1.00 97.06 199 SER A O 1
ATOM 1522 N N . GLN A 1 200 ? 24.697 10.335 -4.734 1.00 97.69 200 GLN A N 1
ATOM 1523 C CA . GLN A 1 200 ? 25.745 9.329 -4.926 1.00 97.69 200 GLN A CA 1
ATOM 1524 C C . GLN A 1 200 ? 25.300 8.225 -5.886 1.00 97.69 200 GLN A C 1
ATOM 1526 O O . GLN A 1 200 ? 26.065 7.839 -6.773 1.00 97.69 200 GLN A O 1
ATOM 1531 N N . LEU A 1 201 ? 24.060 7.749 -5.756 1.00 98.00 201 LEU A N 1
ATOM 1532 C CA . LEU A 1 201 ? 23.480 6.760 -6.660 1.00 98.00 201 LEU A CA 1
ATOM 1533 C C . LEU A 1 201 ? 23.446 7.283 -8.101 1.00 98.00 201 LEU A C 1
ATOM 1535 O O . LEU A 1 201 ? 23.838 6.572 -9.028 1.00 98.00 201 LEU A O 1
ATOM 1539 N N . THR A 1 202 ? 23.046 8.541 -8.288 1.00 97.25 202 THR A N 1
ATOM 1540 C CA . THR A 1 202 ? 23.003 9.188 -9.606 1.00 97.25 202 THR A CA 1
ATOM 1541 C C . THR A 1 202 ? 24.395 9.269 -10.237 1.00 97.25 202 THR A C 1
ATOM 1543 O O . THR A 1 202 ? 24.566 8.933 -11.411 1.00 97.25 202 THR A O 1
ATOM 1546 N N . LEU A 1 203 ? 25.415 9.641 -9.455 1.00 97.81 203 LEU A N 1
ATOM 1547 C CA . LEU A 1 203 ? 26.802 9.678 -9.925 1.00 97.81 203 LEU A CA 1
ATOM 1548 C C . LEU A 1 203 ? 27.321 8.286 -10.307 1.00 97.81 203 LEU A C 1
ATOM 1550 O O . LEU A 1 203 ? 27.957 8.132 -11.353 1.00 97.81 203 LEU A O 1
ATOM 1554 N N . LEU A 1 204 ? 27.027 7.261 -9.503 1.00 97.94 204 LEU A N 1
ATOM 1555 C CA . LEU A 1 204 ? 27.416 5.881 -9.802 1.00 97.94 204 LEU A CA 1
ATOM 1556 C C . LEU A 1 204 ? 26.741 5.364 -11.075 1.00 97.94 204 LEU A C 1
ATOM 1558 O O . LEU A 1 204 ? 27.406 4.769 -11.923 1.00 97.94 204 LEU A O 1
ATOM 1562 N N . LEU A 1 205 ? 25.448 5.633 -11.255 1.00 97.38 205 LEU A N 1
ATOM 1563 C CA . LEU A 1 205 ? 24.724 5.267 -12.473 1.00 97.38 205 LEU A CA 1
ATOM 1564 C C . LEU A 1 205 ? 25.312 5.952 -13.710 1.00 97.38 205 LEU A C 1
ATOM 1566 O O . LEU A 1 205 ? 25.506 5.300 -14.738 1.00 97.38 205 LEU A O 1
ATOM 1570 N N . GLN A 1 206 ? 25.666 7.235 -13.609 1.00 97.56 206 GLN A N 1
ATOM 1571 C CA . GLN A 1 206 ? 26.327 7.953 -14.696 1.00 97.56 206 GLN A CA 1
ATOM 1572 C C . GLN A 1 206 ? 27.692 7.335 -15.036 1.00 97.56 206 GLN A C 1
ATOM 1574 O O . GLN A 1 206 ? 28.003 7.144 -16.213 1.00 97.56 206 GLN A O 1
ATOM 1579 N N . GLN A 1 207 ? 28.490 6.965 -14.030 1.00 97.94 207 GLN A N 1
ATOM 1580 C CA . GLN A 1 207 ? 29.771 6.284 -14.243 1.00 97.94 207 GLN A CA 1
ATOM 1581 C C . GLN A 1 207 ? 29.596 4.916 -14.906 1.00 97.94 207 GLN A C 1
ATOM 1583 O O . GLN A 1 207 ? 30.337 4.584 -15.833 1.00 97.94 207 GLN A O 1
ATOM 1588 N N . ILE A 1 208 ? 28.608 4.127 -14.476 1.00 97.94 208 ILE A N 1
ATOM 1589 C CA . ILE A 1 208 ? 28.290 2.838 -15.102 1.00 97.94 208 ILE A CA 1
ATOM 1590 C C . ILE A 1 208 ? 27.920 3.055 -16.568 1.00 97.94 208 ILE A C 1
ATOM 1592 O O . ILE A 1 208 ? 28.460 2.376 -17.441 1.00 97.94 208 ILE A O 1
ATOM 1596 N N . HIS A 1 209 ? 27.065 4.035 -16.859 1.00 97.50 209 HIS A N 1
ATOM 1597 C CA . HIS A 1 209 ? 26.670 4.345 -18.228 1.00 97.50 209 HIS A CA 1
ATOM 1598 C C . HIS A 1 209 ? 27.875 4.731 -19.101 1.00 97.50 209 HIS A C 1
ATOM 1600 O O . HIS A 1 209 ? 28.034 4.205 -20.202 1.00 97.50 209 HIS A O 1
ATOM 1606 N N . GLN A 1 210 ? 28.782 5.566 -18.583 1.00 97.94 210 GLN A N 1
ATOM 1607 C CA . GLN A 1 210 ? 30.030 5.919 -19.268 1.00 97.94 210 GLN A CA 1
ATOM 1608 C C . GLN A 1 210 ? 30.909 4.689 -19.543 1.00 97.94 210 GLN A C 1
ATOM 1610 O O . GLN A 1 210 ? 31.432 4.539 -20.648 1.00 97.94 210 GLN A O 1
ATOM 1615 N N . ARG A 1 211 ? 31.054 3.781 -18.570 1.00 98.19 211 ARG A N 1
ATOM 1616 C CA . ARG A 1 211 ? 31.833 2.541 -18.732 1.00 98.19 211 ARG A CA 1
ATOM 1617 C C . ARG A 1 211 ? 31.214 1.604 -19.764 1.00 98.19 211 ARG A C 1
ATOM 1619 O O . ARG A 1 211 ? 31.943 1.038 -20.576 1.00 98.19 211 ARG A O 1
ATOM 1626 N N . VAL A 1 212 ? 29.889 1.467 -19.773 1.00 98.19 212 VAL A N 1
ATOM 1627 C CA . VAL A 1 212 ? 29.167 0.662 -20.768 1.00 98.19 212 VAL A CA 1
ATOM 1628 C C . VAL A 1 212 ? 29.334 1.255 -22.166 1.00 98.19 212 VAL A C 1
ATOM 1630 O O . VAL A 1 212 ? 29.646 0.513 -23.094 1.00 98.19 212 VAL A O 1
ATOM 1633 N N . ALA A 1 213 ? 29.213 2.576 -22.319 1.00 96.69 213 ALA A N 1
ATOM 1634 C CA . ALA A 1 213 ? 29.432 3.249 -23.598 1.00 96.69 213 ALA A CA 1
ATOM 1635 C C . ALA A 1 213 ? 30.869 3.048 -24.115 1.00 96.69 213 ALA A C 1
ATOM 1637 O O . ALA A 1 213 ? 31.063 2.703 -25.279 1.00 96.69 213 ALA A O 1
ATOM 1638 N N . GLN A 1 214 ? 31.879 3.175 -23.245 1.00 97.88 214 GLN A N 1
ATOM 1639 C CA . GLN A 1 214 ? 33.275 2.881 -23.595 1.00 97.88 214 GLN A CA 1
ATOM 1640 C C . GLN A 1 214 ? 33.461 1.423 -24.021 1.00 97.88 214 GLN A C 1
ATOM 1642 O O . GLN A 1 214 ? 34.090 1.145 -25.039 1.00 97.88 214 GLN A O 1
ATOM 1647 N N . MET A 1 215 ? 32.894 0.477 -23.274 1.00 98.06 215 MET A N 1
ATOM 1648 C CA . MET A 1 215 ? 32.971 -0.942 -23.613 1.00 98.06 215 MET A CA 1
ATOM 1649 C C . MET A 1 215 ? 32.325 -1.231 -24.976 1.00 98.06 215 MET A C 1
ATOM 1651 O O . MET A 1 215 ? 32.894 -1.966 -25.781 1.00 98.06 215 MET A O 1
ATOM 1655 N N . GLN A 1 216 ? 31.165 -0.636 -25.258 1.00 97.31 216 GLN A N 1
ATOM 1656 C CA . GLN A 1 216 ? 30.494 -0.761 -26.553 1.00 97.31 216 GLN A CA 1
ATOM 1657 C C . GLN A 1 216 ? 31.329 -0.163 -27.688 1.00 97.31 216 GLN A C 1
ATOM 1659 O O . GLN A 1 216 ? 31.424 -0.778 -28.748 1.00 97.31 216 GLN A O 1
ATOM 1664 N N . LEU A 1 217 ? 31.978 0.982 -27.455 1.00 97.56 217 LEU A N 1
ATOM 1665 C CA . LEU A 1 217 ? 32.891 1.610 -28.409 1.00 97.56 217 LEU A CA 1
ATOM 1666 C C . LEU A 1 217 ? 34.040 0.661 -28.786 1.00 97.56 217 LEU A C 1
ATOM 1668 O O . LEU A 1 217 ? 34.260 0.398 -29.968 1.00 97.56 217 LEU A O 1
ATOM 1672 N N . TYR A 1 218 ? 34.736 0.102 -27.791 1.00 97.88 218 TYR A N 1
ATOM 1673 C CA . TYR A 1 218 ? 35.842 -0.831 -28.031 1.00 97.88 218 TYR A CA 1
ATOM 1674 C C . TYR A 1 218 ? 35.376 -2.147 -28.658 1.00 97.88 218 TYR A C 1
ATOM 1676 O O . TYR A 1 218 ? 36.060 -2.689 -29.522 1.00 97.88 218 TYR A O 1
ATOM 1684 N N . SER A 1 219 ? 34.200 -2.640 -28.269 1.00 97.94 219 SER A N 1
ATOM 1685 C CA . SER A 1 219 ? 33.593 -3.832 -28.865 1.00 97.94 219 SER A CA 1
ATOM 1686 C C . SER A 1 219 ? 33.258 -3.622 -30.347 1.00 97.94 219 SER A C 1
ATOM 1688 O O . SER A 1 219 ? 33.569 -4.472 -31.180 1.00 97.94 219 SER A O 1
ATOM 1690 N N . ALA A 1 220 ? 32.695 -2.463 -30.705 1.00 97.56 220 ALA A N 1
ATOM 1691 C CA . ALA A 1 220 ? 32.402 -2.113 -32.092 1.00 97.56 220 ALA A CA 1
ATOM 1692 C C . ALA A 1 220 ? 33.682 -2.002 -32.936 1.00 97.56 220 ALA A C 1
ATOM 1694 O O . ALA A 1 220 ? 33.737 -2.566 -34.028 1.00 97.56 220 ALA A O 1
ATOM 1695 N N . LEU A 1 221 ? 34.723 -1.354 -32.400 1.00 98.12 221 LEU A N 1
ATOM 1696 C CA . LEU A 1 221 ? 36.039 -1.266 -33.039 1.00 98.12 221 LEU A CA 1
ATOM 1697 C C . LEU A 1 221 ? 36.666 -2.652 -33.263 1.00 98.12 221 LEU A C 1
ATOM 1699 O O . LEU A 1 221 ? 37.245 -2.900 -34.316 1.00 98.12 221 LEU A O 1
ATOM 1703 N N . ALA A 1 222 ? 36.553 -3.554 -32.284 1.00 97.88 222 ALA A N 1
ATOM 1704 C CA . ALA A 1 222 ? 37.104 -4.903 -32.380 1.00 97.88 222 ALA A CA 1
ATOM 1705 C C . ALA A 1 222 ? 36.359 -5.790 -33.394 1.00 97.88 222 ALA A C 1
ATOM 1707 O O . ALA A 1 222 ? 36.958 -6.707 -33.951 1.00 97.88 222 ALA A O 1
ATOM 1708 N N . LYS A 1 223 ? 35.064 -5.535 -33.628 1.00 97.75 223 LYS A N 1
ATOM 1709 C CA . LYS A 1 223 ? 34.228 -6.329 -34.537 1.00 97.75 223 LYS A CA 1
ATOM 1710 C C . LYS A 1 223 ? 34.502 -6.023 -36.013 1.00 97.75 223 LYS A C 1
ATOM 1712 O O . LYS A 1 223 ? 34.687 -6.956 -36.787 1.00 97.75 223 LYS A O 1
ATOM 1717 N N . ASP A 1 224 ? 34.514 -4.746 -36.391 1.00 97.81 224 ASP A N 1
ATOM 1718 C CA . ASP A 1 224 ? 34.906 -4.291 -37.731 1.00 97.81 224 ASP A CA 1
ATOM 1719 C C . ASP A 1 224 ? 35.588 -2.915 -37.636 1.00 97.81 224 ASP A C 1
ATOM 1721 O O . ASP A 1 224 ? 34.914 -1.880 -37.591 1.00 97.81 224 ASP A O 1
ATOM 1725 N N . PRO A 1 225 ? 36.932 -2.868 -37.599 1.00 97.94 225 PRO A N 1
ATOM 1726 C CA . PRO A 1 225 ? 37.646 -1.616 -37.395 1.00 97.94 225 PRO A CA 1
ATOM 1727 C C . PRO A 1 225 ? 37.518 -0.665 -38.587 1.00 97.94 225 PRO A C 1
ATOM 1729 O O . PRO A 1 225 ? 37.599 0.550 -38.406 1.00 97.94 225 PRO A O 1
ATOM 1732 N N . LYS A 1 226 ? 37.314 -1.184 -39.806 1.00 97.50 226 LYS A N 1
ATOM 1733 C CA . LYS A 1 226 ? 37.252 -0.358 -41.015 1.00 97.50 226 LYS A CA 1
ATOM 1734 C C . LYS A 1 226 ? 35.931 0.399 -41.071 1.00 97.50 226 LYS A C 1
ATOM 1736 O O . LYS A 1 226 ? 35.946 1.619 -41.227 1.00 97.50 226 LYS A O 1
ATOM 1741 N N . GLU A 1 227 ? 34.811 -0.307 -40.924 1.00 96.81 227 GLU A N 1
ATOM 1742 C CA . GLU A 1 227 ? 33.494 0.339 -40.884 1.00 96.81 227 GLU A CA 1
ATOM 1743 C C . GLU A 1 227 ? 33.360 1.267 -39.675 1.00 96.81 227 GLU A C 1
ATOM 1745 O O . GLU A 1 227 ? 32.816 2.364 -39.797 1.00 96.81 227 GLU A O 1
ATOM 1750 N N . PHE A 1 228 ? 33.916 0.876 -38.524 1.00 97.50 228 PHE A N 1
ATOM 1751 C CA . PHE A 1 228 ? 33.914 1.715 -37.330 1.00 97.50 228 PHE A CA 1
ATOM 1752 C C . PHE A 1 228 ? 34.612 3.063 -37.560 1.00 97.50 228 PHE A C 1
ATOM 1754 O O . PHE A 1 228 ? 34.044 4.102 -37.227 1.00 97.50 228 PHE A O 1
ATOM 1761 N N . ILE A 1 229 ? 35.819 3.069 -38.143 1.00 97.25 229 ILE A N 1
ATOM 1762 C CA . ILE A 1 229 ? 36.565 4.308 -38.418 1.00 97.25 229 ILE A CA 1
ATOM 1763 C C . ILE A 1 229 ? 35.817 5.183 -39.425 1.00 97.25 229 ILE A C 1
ATOM 1765 O O . ILE A 1 229 ? 35.715 6.388 -39.209 1.00 97.25 229 ILE A O 1
ATOM 1769 N N . LEU A 1 230 ? 35.272 4.595 -40.496 1.00 95.69 230 LEU A N 1
ATOM 1770 C CA . LEU A 1 230 ? 34.494 5.344 -41.487 1.00 95.69 230 LEU A CA 1
ATOM 1771 C C . LEU A 1 230 ? 33.291 6.028 -40.834 1.00 95.69 230 LEU A C 1
ATOM 1773 O O . LEU A 1 230 ? 33.140 7.239 -40.958 1.00 95.69 230 LEU A O 1
ATOM 1777 N N . LYS A 1 231 ? 32.519 5.288 -40.035 1.00 95.38 231 LYS A N 1
ATOM 1778 C CA . LYS A 1 231 ? 31.361 5.829 -39.317 1.00 95.38 231 LYS A CA 1
ATOM 1779 C C . LYS A 1 231 ? 31.740 6.918 -38.308 1.00 95.38 231 LYS A C 1
ATOM 1781 O O . LYS A 1 231 ? 31.005 7.887 -38.146 1.00 95.38 231 LYS A O 1
ATOM 1786 N N . GLN A 1 232 ? 32.875 6.768 -37.622 1.00 94.56 232 GLN A N 1
ATOM 1787 C CA . GLN A 1 232 ? 33.385 7.787 -36.698 1.00 94.56 232 GLN A CA 1
ATOM 1788 C C . GLN A 1 232 ? 33.807 9.064 -37.427 1.00 94.56 232 GLN A C 1
ATOM 1790 O O . GLN A 1 232 ? 33.532 10.161 -36.946 1.00 94.56 232 GLN A O 1
ATOM 1795 N N . LEU A 1 233 ? 34.443 8.944 -38.593 1.00 91.69 233 LEU A N 1
ATOM 1796 C CA . LEU A 1 233 ? 34.791 10.097 -39.424 1.00 91.69 233 LEU A CA 1
ATOM 1797 C C . LEU A 1 233 ? 33.527 10.794 -39.938 1.00 91.69 233 LEU A C 1
ATOM 1799 O O . LEU A 1 233 ? 33.411 12.009 -39.801 1.00 91.69 233 LEU A O 1
ATOM 1803 N N . GLU A 1 234 ? 32.555 10.028 -40.435 1.00 90.88 234 GLU A N 1
ATOM 1804 C CA . GLU A 1 234 ? 31.260 10.541 -40.896 1.00 90.88 234 GLU A CA 1
ATOM 1805 C C . GLU A 1 234 ? 30.484 11.264 -39.787 1.00 90.88 234 GLU A C 1
ATOM 1807 O O . GLU A 1 234 ? 29.857 12.284 -40.058 1.00 90.88 234 GLU A O 1
ATOM 1812 N N . SER A 1 235 ? 30.539 10.798 -38.531 1.00 90.62 235 SER A N 1
ATOM 1813 C CA . SER A 1 235 ? 29.886 11.509 -37.422 1.00 90.62 235 SER A CA 1
ATOM 1814 C C . SER A 1 235 ? 30.678 12.724 -36.936 1.00 90.62 235 SER A C 1
ATOM 1816 O O . SER A 1 235 ? 30.085 13.738 -36.586 1.00 90.62 235 SER A O 1
ATOM 1818 N N . CYS A 1 236 ? 32.013 12.649 -36.900 1.00 89.56 236 CYS A N 1
ATOM 1819 C CA . CYS A 1 236 ? 32.850 13.724 -36.359 1.00 89.56 236 CYS A CA 1
ATOM 1820 C C . CYS A 1 236 ? 32.983 14.924 -37.302 1.00 89.56 236 CYS A C 1
ATOM 1822 O O . CYS A 1 236 ? 33.148 16.050 -36.831 1.00 89.56 236 CYS A O 1
ATOM 1824 N N . VAL A 1 237 ? 32.977 14.709 -38.619 1.00 85.44 237 VAL A N 1
ATOM 1825 C CA . VAL A 1 237 ? 33.220 15.773 -39.607 1.00 85.44 237 VAL A CA 1
ATOM 1826 C C . VAL A 1 237 ? 32.134 16.864 -39.576 1.00 85.44 237 VAL A C 1
ATOM 1828 O O . VAL A 1 237 ? 32.504 18.037 -39.474 1.00 85.44 237 VAL A O 1
ATOM 1831 N N . PRO A 1 238 ? 30.825 16.543 -39.575 1.00 83.06 238 PRO A N 1
ATOM 1832 C CA . PRO A 1 238 ? 29.768 17.551 -39.490 1.00 83.06 238 PRO A CA 1
ATOM 1833 C C . PRO A 1 238 ? 29.794 18.337 -38.178 1.00 83.06 238 PRO A C 1
ATOM 1835 O O . PRO A 1 238 ? 29.543 19.541 -38.172 1.00 83.06 238 PRO A O 1
ATOM 1838 N N . ASP A 1 239 ? 30.118 17.681 -37.064 1.00 84.81 239 ASP A N 1
ATOM 1839 C CA . ASP A 1 239 ? 30.159 18.342 -35.759 1.00 84.81 239 ASP A CA 1
ATOM 1840 C C . ASP A 1 239 ? 31.328 19.328 -35.664 1.00 84.81 239 ASP A C 1
ATOM 1842 O O . ASP A 1 239 ? 31.137 20.447 -35.189 1.00 84.81 239 ASP A O 1
ATOM 1846 N N . HIS A 1 240 ? 32.503 18.992 -36.210 1.00 82.00 240 HIS A N 1
ATOM 1847 C CA . HIS A 1 240 ? 33.605 19.953 -36.331 1.00 82.00 240 HIS A CA 1
ATOM 1848 C C . HIS A 1 240 ? 33.263 21.118 -37.269 1.00 82.00 240 HIS A C 1
ATOM 1850 O O . HIS A 1 240 ? 33.582 22.262 -36.949 1.00 82.00 240 HIS A O 1
ATOM 1856 N N . GLN A 1 241 ? 32.586 20.861 -38.394 1.00 81.19 241 GLN A N 1
ATOM 1857 C CA . GLN A 1 241 ? 32.134 21.919 -39.308 1.00 81.19 241 GLN A CA 1
ATOM 1858 C C . GLN A 1 241 ? 31.163 22.888 -38.620 1.00 81.19 241 GLN A C 1
ATOM 1860 O O . GLN A 1 241 ? 31.306 24.102 -38.754 1.00 81.19 241 GLN A O 1
ATOM 1865 N N . ARG A 1 242 ? 30.218 22.368 -37.825 1.00 82.31 242 ARG A N 1
ATOM 1866 C CA . ARG A 1 242 ? 29.288 23.187 -37.030 1.00 82.31 242 ARG A CA 1
ATOM 1867 C C . ARG A 1 242 ? 30.010 24.026 -35.983 1.00 82.31 242 ARG A C 1
ATOM 1869 O O . ARG A 1 242 ? 29.669 25.189 -35.797 1.00 82.31 242 ARG A O 1
ATOM 1876 N N . LEU A 1 243 ? 30.995 23.444 -35.303 1.00 83.06 243 LEU A N 1
ATOM 1877 C CA . LEU A 1 243 ? 31.720 24.103 -34.215 1.00 83.06 243 LEU A CA 1
ATOM 1878 C C . LEU A 1 243 ? 32.633 25.226 -34.727 1.00 83.06 243 LEU A C 1
ATOM 1880 O O . LEU A 1 243 ? 32.824 26.225 -34.039 1.00 83.06 243 LEU A O 1
ATOM 1884 N N . LEU A 1 244 ? 33.156 25.086 -35.947 1.00 82.50 244 LEU A N 1
ATOM 1885 C CA . LEU A 1 244 ? 33.996 26.094 -36.595 1.00 82.50 244 LEU A CA 1
ATOM 1886 C C . LEU A 1 244 ? 33.200 27.216 -37.281 1.00 82.50 244 LEU A C 1
ATOM 1888 O O . LEU A 1 244 ? 33.809 28.210 -37.665 1.00 82.50 244 LEU A O 1
ATOM 1892 N N . ALA A 1 245 ? 31.872 27.086 -37.405 1.00 68.06 245 ALA A N 1
ATOM 1893 C CA . ALA A 1 245 ? 30.956 28.087 -37.973 1.00 68.06 245 ALA A CA 1
ATOM 1894 C C . ALA A 1 245 ? 31.402 28.691 -39.324 1.00 68.06 245 ALA A C 1
ATOM 1896 O O . ALA A 1 245 ? 31.022 29.808 -39.670 1.00 68.06 245 ALA A O 1
ATOM 1897 N N . ASP A 1 246 ? 32.211 27.962 -40.090 1.00 70.69 246 ASP A N 1
ATOM 1898 C CA . ASP A 1 246 ? 32.721 28.412 -41.377 1.00 70.69 246 ASP A CA 1
ATOM 1899 C C . ASP A 1 246 ? 31.862 27.805 -42.489 1.00 70.69 246 ASP A C 1
ATOM 1901 O O . ASP A 1 246 ? 32.066 26.663 -42.910 1.00 70.69 246 ASP A O 1
ATOM 1905 N N . GLU A 1 247 ? 30.871 28.566 -42.962 1.00 64.25 247 GLU A N 1
ATOM 1906 C CA . GLU A 1 247 ? 29.981 28.148 -44.057 1.00 64.25 247 GLU A CA 1
ATOM 1907 C C . GLU A 1 247 ? 30.741 27.854 -45.362 1.00 64.25 247 GLU A C 1
ATOM 1909 O O . GLU A 1 247 ? 30.217 27.186 -46.256 1.00 64.25 247 GLU A O 1
ATOM 1914 N N . SER A 1 248 ? 32.000 28.294 -45.474 1.00 60.84 248 SER A N 1
ATOM 1915 C CA . SER A 1 248 ? 32.846 28.020 -46.634 1.00 60.84 248 SER A CA 1
ATOM 1916 C C . SER A 1 248 ? 33.513 26.631 -46.610 1.00 60.84 248 SER A C 1
ATOM 1918 O O . SER A 1 248 ? 33.993 26.167 -47.649 1.00 60.84 248 SER A O 1
ATOM 1920 N N . CYS A 1 249 ? 33.471 25.914 -45.478 1.00 55.78 249 CYS A N 1
ATOM 1921 C CA . CYS A 1 249 ? 34.168 24.640 -45.246 1.00 55.78 249 CYS A CA 1
ATOM 1922 C C . CYS A 1 249 ? 33.282 23.376 -45.360 1.00 55.78 249 CYS A C 1
ATOM 1924 O O . CYS A 1 249 ? 33.567 22.352 -44.731 1.00 55.78 249 CYS A O 1
ATOM 1926 N N . LEU A 1 250 ? 32.229 23.388 -46.187 1.00 62.00 250 LEU A N 1
ATOM 1927 C CA . LEU A 1 250 ? 31.455 22.175 -46.504 1.00 62.00 250 LEU A CA 1
ATOM 1928 C C . LEU A 1 250 ? 32.258 21.236 -47.425 1.00 62.00 250 LEU A C 1
ATOM 1930 O O . LEU A 1 250 ? 32.085 21.204 -48.643 1.00 62.00 250 LEU A O 1
ATOM 1934 N N . PHE A 1 251 ? 33.162 20.466 -46.825 1.00 61.75 251 PHE A N 1
ATOM 1935 C CA . PHE A 1 251 ? 34.131 19.611 -47.516 1.00 61.75 251 PHE A CA 1
ATOM 1936 C C . PHE A 1 251 ? 33.473 18.565 -48.439 1.00 61.75 251 PHE A C 1
ATOM 1938 O O . PHE A 1 251 ? 33.897 18.380 -49.580 1.00 61.75 251 PHE A O 1
ATOM 1945 N N . GLU A 1 252 ? 32.382 17.931 -47.995 1.00 61.47 252 GLU A N 1
ATOM 1946 C CA . GLU A 1 252 ? 31.640 16.946 -48.802 1.00 61.47 252 GLU A CA 1
ATOM 1947 C C . GLU A 1 252 ? 30.882 17.579 -49.973 1.00 61.47 252 GLU A C 1
ATOM 1949 O O . GLU A 1 252 ? 30.754 16.968 -51.039 1.00 61.47 252 GLU A O 1
ATOM 1954 N N . TYR A 1 253 ? 30.419 18.821 -49.804 1.00 61.31 253 TYR A N 1
ATOM 1955 C CA . TYR A 1 253 ? 29.777 19.584 -50.870 1.00 61.31 253 TYR A CA 1
ATOM 1956 C C . TYR A 1 253 ? 30.792 19.937 -51.963 1.00 61.31 253 TYR A C 1
ATOM 1958 O O . TYR A 1 253 ? 30.511 19.757 -53.146 1.00 61.31 253 TYR A O 1
ATOM 1966 N N . GLN A 1 254 ? 32.008 20.342 -51.580 1.00 68.81 254 GLN A N 1
ATOM 1967 C CA . GLN A 1 254 ? 33.070 20.678 -52.531 1.00 68.81 254 GLN A CA 1
ATOM 1968 C C . GLN A 1 254 ? 33.613 19.459 -53.297 1.00 68.81 254 GLN A C 1
ATOM 1970 O O . GLN A 1 254 ? 33.850 19.573 -54.500 1.00 68.81 254 GLN A O 1
ATOM 1975 N N . ASP A 1 255 ? 33.804 18.296 -52.659 1.00 78.44 255 ASP A N 1
ATOM 1976 C CA . ASP A 1 255 ? 34.272 17.095 -53.378 1.00 78.44 255 ASP A CA 1
ATOM 1977 C C . ASP A 1 255 ? 33.182 16.511 -54.288 1.00 78.44 255 ASP A C 1
ATOM 1979 O O . ASP A 1 255 ? 33.452 16.118 -55.424 1.00 78.44 255 ASP A O 1
ATOM 1983 N N . SER A 1 256 ? 31.922 16.527 -53.839 1.00 78.56 256 SER A N 1
ATOM 1984 C CA . SER A 1 256 ? 30.790 16.086 -54.660 1.00 78.56 256 SER A CA 1
ATOM 1985 C C . SER A 1 256 ? 30.613 16.967 -55.897 1.00 78.56 256 SER A C 1
ATOM 1987 O O . SER A 1 256 ? 30.454 16.431 -56.991 1.00 78.56 256 SER A O 1
ATOM 1989 N N . GLN A 1 257 ? 30.734 18.294 -55.764 1.00 76.38 257 GLN A N 1
ATOM 1990 C CA . GLN A 1 257 ? 30.688 19.228 -56.897 1.00 76.38 257 GLN A CA 1
ATOM 1991 C C . GLN A 1 257 ? 31.786 18.986 -57.940 1.00 76.38 257 GLN A C 1
ATOM 1993 O O . GLN A 1 257 ? 31.590 19.280 -59.115 1.00 76.38 257 GLN A O 1
ATOM 1998 N N . ARG A 1 258 ? 32.938 18.422 -57.559 1.00 82.25 258 ARG A N 1
ATOM 1999 C CA . ARG A 1 258 ? 34.005 18.092 -58.520 1.00 82.25 258 ARG A CA 1
ATOM 2000 C C . ARG A 1 258 ? 33.670 16.879 -59.392 1.00 82.25 258 ARG A C 1
ATOM 2002 O O . ARG A 1 258 ? 34.328 16.669 -60.410 1.00 82.25 258 ARG A O 1
ATOM 2009 N N . ARG A 1 259 ? 32.672 16.068 -59.023 1.00 88.31 259 ARG A N 1
ATOM 2010 C CA . ARG A 1 259 ? 32.281 14.857 -59.761 1.00 88.31 259 ARG A CA 1
ATOM 2011 C C . ARG A 1 259 ? 31.160 15.171 -60.751 1.00 88.31 259 ARG A C 1
ATOM 2013 O O . ARG A 1 259 ? 30.116 15.689 -60.373 1.00 88.31 259 ARG A O 1
ATOM 2020 N N . ALA A 1 260 ? 31.316 14.753 -62.010 1.00 86.50 260 ALA A N 1
ATOM 2021 C CA . ALA A 1 260 ? 30.301 14.953 -63.056 1.00 86.50 260 ALA A CA 1
ATOM 2022 C C . ALA A 1 260 ? 28.916 14.366 -62.696 1.00 86.50 260 ALA A C 1
ATOM 2024 O O . ALA A 1 260 ? 27.885 14.901 -63.095 1.00 86.50 260 ALA A O 1
ATOM 2025 N N . SER A 1 261 ? 28.881 13.308 -61.878 1.00 84.25 261 SER A N 1
ATOM 2026 C CA . SER A 1 261 ? 27.649 12.686 -61.375 1.00 84.25 261 SER A CA 1
ATOM 2027 C C . SER A 1 261 ? 26.789 13.605 -60.506 1.00 84.25 261 SER A C 1
ATOM 2029 O O . SER A 1 261 ? 25.602 13.343 -60.343 1.00 84.25 261 SER A O 1
ATOM 2031 N N . PHE A 1 262 ? 27.375 14.641 -59.903 1.00 82.38 262 PHE A N 1
ATOM 2032 C CA . PHE A 1 262 ? 26.630 15.611 -59.107 1.00 82.38 262 PHE A CA 1
ATOM 2033 C C . PHE A 1 262 ? 25.702 16.449 -59.990 1.00 82.38 262 PHE A C 1
ATOM 2035 O O . PHE A 1 262 ? 24.526 16.595 -59.673 1.00 82.38 262 PHE A O 1
ATOM 2042 N N . TYR A 1 263 ? 26.198 16.911 -61.141 1.00 80.62 263 TYR A N 1
ATOM 2043 C CA . TYR A 1 263 ? 25.415 17.698 -62.096 1.00 80.62 263 TYR A CA 1
ATOM 2044 C C . TYR A 1 263 ? 24.395 16.855 -62.863 1.00 80.62 263 TYR A C 1
ATOM 2046 O O . TYR A 1 263 ? 23.296 17.330 -63.119 1.00 80.62 263 TYR A O 1
ATOM 2054 N N . ALA A 1 264 ? 24.701 15.578 -63.120 1.00 83.31 264 ALA A N 1
ATOM 2055 C CA . ALA A 1 264 ? 23.765 14.657 -63.768 1.00 83.31 264 ALA A CA 1
ATOM 2056 C C . ALA A 1 264 ? 22.434 14.491 -63.002 1.00 83.31 264 ALA A C 1
ATOM 2058 O O . ALA A 1 264 ? 21.413 14.211 -63.614 1.00 83.31 264 ALA A O 1
ATOM 2059 N N . LYS A 1 265 ? 22.423 14.686 -61.674 1.00 69.69 265 LYS A N 1
ATOM 2060 C CA . LYS A 1 265 ? 21.210 14.581 -60.839 1.00 69.69 265 LYS A CA 1
ATOM 2061 C C . LYS A 1 265 ? 20.350 15.849 -60.823 1.00 69.69 265 LYS A C 1
ATOM 2063 O O . LYS A 1 265 ? 19.204 15.796 -60.387 1.00 69.69 265 LYS A O 1
ATOM 2068 N N . VAL A 1 266 ? 20.901 16.991 -61.231 1.00 63.62 266 VAL A N 1
ATOM 2069 C CA . VAL A 1 266 ? 20.199 18.285 -61.184 1.00 63.62 266 VAL A CA 1
ATOM 2070 C C . VAL A 1 266 ? 19.257 18.443 -62.381 1.00 63.62 266 VAL A C 1
ATOM 2072 O O . VAL A 1 266 ? 18.211 19.079 -62.253 1.00 63.62 266 VAL A O 1
ATOM 2075 N N . ASP A 1 267 ? 19.578 17.810 -63.510 1.00 58.34 267 ASP A N 1
ATOM 2076 C CA . ASP A 1 267 ? 18.771 17.887 -64.732 1.00 58.34 267 ASP A CA 1
ATOM 2077 C C . ASP A 1 267 ? 17.476 17.052 -64.649 1.00 58.34 267 ASP A C 1
ATOM 2079 O O . ASP A 1 267 ? 16.444 17.464 -65.186 1.00 58.34 267 ASP A O 1
ATOM 2083 N N . ASP A 1 268 ? 17.469 15.959 -63.878 1.00 58.75 268 ASP A N 1
ATOM 2084 C CA . ASP A 1 268 ? 16.270 15.132 -63.657 1.00 58.75 268 ASP A CA 1
ATOM 2085 C C . ASP A 1 268 ? 15.221 15.826 -62.766 1.00 58.75 268 ASP A C 1
ATOM 2087 O O . ASP A 1 268 ? 14.020 15.598 -62.912 1.00 58.75 268 ASP A O 1
ATOM 2091 N N . ALA A 1 269 ? 15.643 16.716 -61.862 1.00 58.41 269 ALA A N 1
ATOM 2092 C CA . ALA A 1 269 ? 14.737 17.420 -60.950 1.00 58.41 269 ALA A CA 1
ATOM 2093 C C . ALA A 1 269 ? 14.028 18.628 -61.595 1.00 58.41 269 ALA A C 1
ATOM 2095 O O . ALA A 1 269 ? 13.050 19.130 -61.045 1.00 58.41 269 ALA A O 1
ATOM 2096 N N . LYS A 1 270 ? 14.501 19.106 -62.756 1.00 56.38 270 LYS A N 1
ATOM 2097 C CA . LYS A 1 270 ? 13.970 20.304 -63.433 1.00 56.38 270 LYS A CA 1
ATOM 2098 C C . LYS A 1 270 ? 13.004 20.007 -64.585 1.00 56.38 270 LYS A C 1
ATOM 2100 O O . LYS A 1 270 ? 12.398 20.939 -65.105 1.00 56.38 270 LYS A O 1
ATOM 2105 N N . CYS A 1 271 ? 12.826 18.741 -64.966 1.00 54.03 271 CYS A N 1
ATOM 2106 C CA . CYS A 1 271 ? 11.968 18.353 -66.092 1.00 54.03 271 CYS A CA 1
ATOM 2107 C C . CYS A 1 271 ? 10.505 18.031 -65.717 1.00 54.03 271 CYS A C 1
ATOM 2109 O O . CYS A 1 271 ? 9.724 17.703 -66.608 1.00 54.03 271 CYS A O 1
ATOM 2111 N N . THR A 1 272 ? 10.099 18.143 -64.445 1.00 57.53 272 THR A N 1
ATOM 2112 C CA . THR A 1 272 ? 8.760 17.694 -63.992 1.00 57.53 272 THR A CA 1
ATOM 2113 C C . THR A 1 272 ? 7.724 18.816 -63.819 1.00 57.53 272 THR A C 1
ATOM 2115 O O . THR A 1 272 ? 6.560 18.517 -63.580 1.00 57.53 272 THR A O 1
ATOM 2118 N N . GLU A 1 273 ? 8.069 20.096 -64.003 1.00 52.38 273 GLU A N 1
ATOM 2119 C CA . GLU A 1 273 ? 7.087 21.194 -63.932 1.00 52.38 273 GLU A CA 1
ATOM 2120 C C . GLU A 1 273 ? 7.257 22.218 -65.065 1.00 52.38 273 GLU A C 1
ATOM 2122 O O . GLU A 1 273 ? 7.782 23.313 -64.888 1.00 52.38 273 GLU A O 1
ATOM 2127 N N . MET A 1 274 ? 6.746 21.884 -66.250 1.00 48.88 274 MET A N 1
ATOM 2128 C CA . MET A 1 274 ? 6.176 22.900 -67.138 1.00 48.88 274 MET A CA 1
ATOM 2129 C C . MET A 1 274 ? 4.730 22.506 -67.457 1.00 48.88 274 MET A C 1
ATOM 2131 O O . MET A 1 274 ? 4.520 21.552 -68.210 1.00 48.88 274 MET A O 1
ATOM 2135 N N . PRO A 1 275 ? 3.717 23.196 -66.896 1.00 60.84 275 PRO A N 1
ATOM 2136 C CA . PRO A 1 275 ? 2.345 23.007 -67.338 1.00 60.84 275 PRO A CA 1
ATOM 2137 C C . PRO A 1 275 ? 2.214 23.488 -68.794 1.00 60.84 275 PRO A C 1
ATOM 2139 O O . PRO A 1 275 ? 2.819 24.501 -69.162 1.00 60.84 275 PRO A O 1
ATOM 2142 N N . PRO A 1 276 ? 1.448 22.780 -69.642 1.00 59.41 276 PRO A N 1
ATOM 2143 C CA . PRO A 1 276 ? 1.256 23.183 -71.025 1.00 59.41 276 PRO A CA 1
ATOM 2144 C C . PRO A 1 276 ? 0.542 24.539 -71.073 1.00 59.41 276 PRO A C 1
ATOM 2146 O O . PRO A 1 276 ? -0.549 24.699 -70.524 1.00 59.41 276 PRO A O 1
ATOM 2149 N N . LEU A 1 277 ? 1.169 25.513 -71.737 1.00 60.62 277 LEU A N 1
ATOM 2150 C CA . LEU A 1 277 ? 0.537 26.771 -72.129 1.00 60.62 277 LEU A CA 1
ATOM 2151 C C . LEU A 1 277 ? -0.662 26.446 -73.030 1.00 60.62 277 LEU A C 1
ATOM 2153 O O . LEU A 1 277 ? -0.496 25.978 -74.156 1.00 60.62 277 LEU A O 1
ATOM 2157 N N . ALA A 1 278 ? -1.864 26.651 -72.494 1.00 63.81 278 ALA A N 1
ATOM 2158 C CA . ALA A 1 278 ? -3.092 26.681 -73.271 1.00 63.81 278 ALA A CA 1
ATOM 2159 C C . ALA A 1 278 ? -3.112 27.938 -74.163 1.00 63.81 278 ALA A C 1
ATOM 2161 O O . ALA A 1 278 ? -2.546 28.967 -73.793 1.00 63.81 278 ALA A O 1
ATOM 2162 N N . ALA A 1 279 ? -3.728 27.765 -75.333 1.00 61.47 279 ALA A N 1
ATOM 2163 C CA . ALA A 1 279 ? -3.719 28.614 -76.527 1.00 61.47 279 ALA A CA 1
ATOM 2164 C C . ALA A 1 279 ? -4.083 30.094 -76.332 1.00 61.47 279 ALA A C 1
ATOM 2166 O O . ALA A 1 279 ? -4.931 30.398 -75.463 1.00 61.47 279 ALA A O 1
#

Secondary structure (DSSP, 8-state):
----------------------S---------HHHHEEEEEEE-SS-EEEEE--S-S-----------SS-EEEEEEEEE--PPPSS-SS-TT-S---GGGHHHHHHHHHSPPPPEEEEEEE-SSS-HHHH----------------S--------TTSTTTTTTT-HHHH--S------HHHHHHHHHHHHHHHHHHHHHHHHHHHHHHHHHHHHHHHHHHH-HHHHHHHHHHHHHHHHHHHHT-TT--HHHHHHHTSHHHHHHHHHTSSS-------

Foldseek 3Di:
DDDDDDDDDDDDDDDDDDDDDDPDDPPPPDDALLNWFQKKWKDWPPDIDIDGDPFDPGHRDDDDDDDDDDKTKIKMWTFTPDAQDPDDLDPPPPPDDDPVCVVVSVVVSPDGDGTDIDIAIGDPDDDVVVRDDDDDDDDPPPPPPPPDDPDDDDDTPDCVRPVVPPPVVPVPDDDDDDDDPVVVVVVVVVVVVVVVVVVVVVVVVVVVVVVVVVVVLVVVCVVPVVVSVVVVCVVVVVVVCVVVVDPVPPPVVVVLVVDPVNVVVVVVVPPPDDDDDDD